Protein AF-A0A8I0V520-F1 (afdb_monomer)

Nearest PDB structures (foldseek):
  6ryk-assembly1_B  TM=6.389E-01  e=4.490E-02  Myxococcus xanthus DK 1622
  6jiv-assembly1_C  TM=2.477E-01  e=3.429E-01  Streptomyces yokosukanensis
  4mdt-assembly3_C  TM=1.515E-01  e=5.157E+00  Escherichia coli

Foldseek 3Di:
DPQQWDKFWWFWDADPNFIKIKTKDQLLCLPLVADDWDPVDPPLQTLDDDDDVVLLVVLLCQCQVCVPDDDDAAWEKEWQDFDWDWDADPPDDGITMIITHSPIHIYTLDDNSVSSSSNVNCVVDVVSRRGIGIYMYTYHDDSVNSNVSNCVCVVPDDDFAPLQVLCPPPVDPLNVLLVVLQVLAPLSVVAEDSGHPDADLPDQHQHYSVLSSVLLVLLCVQPLCVVPVCVSNVLVNLLQCLAPLSVCDPPPPHGSNVCVLWFPCSDSLLSNLSSVLVSVCCVPVVPCSSVLSNLSNVDDRTLPPCLLDVQQADPNDGDNDPLSSLSSNCSSCVSSVHDDDPVSVVSVVVSVVVD

Sequence (355 aa):
MSENYFSFAALSGIQGRKGNYLIQVPLKVLSKFLREENTQLPVEQRSQRILNKARVSQIVKYMVDNPDSYILPPLVAYISAGEVNFERFDGTVNLGRLKISLDADVRLFDGQHRRAAIEEAVKFSKYLGDEYIAVMLYSNGSIEAAQQVFADININATKPAQSIKLLFNHRDRLNKVTREVIDSVPLFKEYVDYERTNLPSKSKMFFTFSGIYQVTKTMLKEEKISDNPEIIHTFWQEVSINIHQWANLGKLHIEPMELRDSFVHAHSVIWLAIAEVGCYLIKNRPTDWMQYVERLQHINWSRTDPQWQGRCVISGRISKARQNIILSSNLIFKNIGIPLPEANQQIEDTFVSIA

Structure (mmCIF, N/CA/C/O backbone):
data_AF-A0A8I0V520-F1
#
_entry.id   AF-A0A8I0V520-F1
#
loop_
_atom_site.group_PDB
_atom_site.id
_atom_site.type_symbol
_atom_site.label_atom_id
_atom_site.label_alt_id
_atom_site.label_comp_id
_atom_site.label_asym_id
_atom_site.label_entity_id
_atom_site.label_seq_id
_atom_site.pdbx_PDB_ins_code
_atom_site.Cartn_x
_atom_site.Cartn_y
_atom_site.Cartn_z
_atom_site.occupancy
_atom_site.B_iso_or_equiv
_atom_site.auth_seq_id
_atom_site.auth_comp_id
_atom_site.auth_asym_id
_atom_site.auth_atom_id
_atom_site.pdbx_PDB_model_num
ATOM 1 N N . MET A 1 1 ? 33.872 -10.251 -40.988 1.00 41.06 1 MET A N 1
ATOM 2 C CA . MET A 1 1 ? 33.833 -9.936 -39.546 1.00 41.06 1 MET A CA 1
ATOM 3 C C . MET A 1 1 ? 32.389 -10.086 -39.118 1.00 41.06 1 MET A C 1
ATOM 5 O O . MET A 1 1 ? 31.547 -9.409 -39.686 1.00 41.06 1 MET A O 1
ATOM 9 N N . SER A 1 2 ? 32.072 -11.059 -38.266 1.00 41.31 2 SER A N 1
ATOM 10 C CA . SER A 1 2 ? 30.708 -11.245 -37.765 1.00 41.31 2 SER A CA 1
ATOM 11 C C . SER A 1 2 ? 30.320 -10.020 -36.934 1.00 41.31 2 SER A C 1
ATOM 13 O O . SER A 1 2 ? 30.985 -9.722 -35.945 1.00 41.31 2 SER A O 1
ATOM 15 N N . GLU A 1 3 ? 29.298 -9.285 -37.366 1.00 55.31 3 GLU A N 1
ATOM 16 C CA . GLU A 1 3 ? 28.777 -8.108 -36.667 1.00 55.31 3 GLU A CA 1
ATOM 17 C C . GLU A 1 3 ? 28.189 -8.526 -35.301 1.00 55.31 3 GLU A C 1
ATOM 19 O O . GLU A 1 3 ? 27.058 -8.999 -35.212 1.00 55.31 3 GLU A O 1
ATOM 24 N N . ASN A 1 4 ? 28.972 -8.377 -34.228 1.00 83.31 4 ASN A N 1
ATOM 25 C CA . ASN A 1 4 ? 28.598 -8.707 -32.848 1.00 83.31 4 ASN A CA 1
ATOM 26 C C . ASN A 1 4 ? 27.819 -7.548 -32.197 1.00 83.31 4 ASN A C 1
ATOM 28 O O . ASN A 1 4 ? 28.333 -6.864 -31.311 1.00 83.31 4 ASN A O 1
ATOM 32 N N . TYR A 1 5 ? 26.568 -7.339 -32.617 1.00 91.19 5 TYR A N 1
ATOM 33 C CA . TYR A 1 5 ? 25.692 -6.298 -32.065 1.00 91.19 5 TYR A CA 1
ATOM 34 C C . TYR A 1 5 ? 24.370 -6.878 -31.549 1.00 91.19 5 TYR A C 1
ATOM 36 O O . TYR A 1 5 ? 23.776 -7.766 -32.163 1.00 91.19 5 TYR A O 1
ATOM 44 N N . PHE A 1 6 ? 23.849 -6.311 -30.461 1.00 92.44 6 PHE A N 1
ATOM 45 C CA . PHE A 1 6 ? 22.415 -6.333 -30.199 1.00 92.44 6 PHE A CA 1
ATOM 46 C C . PHE A 1 6 ? 21.709 -5.457 -31.236 1.00 92.44 6 PHE A C 1
ATOM 48 O O . PHE A 1 6 ? 22.127 -4.324 -31.477 1.00 92.44 6 PHE A O 1
ATOM 55 N N . SER A 1 7 ? 20.628 -5.959 -31.835 1.00 94.69 7 SER A N 1
ATOM 56 C CA . SER A 1 7 ? 19.855 -5.222 -32.836 1.00 94.69 7 SER A CA 1
ATOM 57 C C . SER A 1 7 ? 18.393 -5.113 -32.422 1.00 94.69 7 SER A C 1
ATOM 59 O O . SER A 1 7 ? 17.744 -6.124 -32.155 1.00 94.69 7 SER A O 1
ATOM 61 N N . PHE A 1 8 ? 17.878 -3.884 -32.385 1.00 95.31 8 PHE A N 1
ATOM 62 C CA . PHE A 1 8 ? 16.499 -3.586 -32.009 1.00 95.31 8 PHE A CA 1
ATOM 63 C C . PHE A 1 8 ? 15.843 -2.663 -33.034 1.00 95.31 8 PHE A C 1
ATOM 65 O O . PHE A 1 8 ? 16.481 -1.747 -33.554 1.00 95.31 8 PHE A O 1
ATOM 72 N N . ALA A 1 9 ? 14.545 -2.851 -33.273 1.00 96.19 9 ALA A N 1
ATOM 73 C CA . ALA A 1 9 ? 13.727 -1.781 -33.832 1.00 96.19 9 ALA A CA 1
ATOM 74 C C . ALA A 1 9 ? 13.584 -0.678 -32.772 1.00 96.19 9 ALA A C 1
ATOM 76 O O . ALA A 1 9 ? 13.263 -0.962 -31.614 1.00 96.19 9 ALA A O 1
ATOM 77 N N . ALA A 1 10 ? 13.854 0.563 -33.160 1.00 97.38 10 ALA A N 1
ATOM 78 C CA . ALA A 1 10 ? 13.950 1.690 -32.248 1.00 97.38 10 ALA A CA 1
ATOM 79 C C . ALA A 1 10 ? 13.268 2.931 -32.819 1.00 97.38 10 ALA A C 1
ATOM 81 O O . ALA A 1 10 ? 13.412 3.246 -34.002 1.00 97.38 10 ALA A O 1
ATOM 82 N N . LEU A 1 11 ? 12.580 3.666 -31.948 1.00 97.25 11 LEU A N 1
ATOM 83 C CA . LEU A 1 11 ? 12.130 5.026 -32.224 1.00 97.25 11 LEU A CA 1
ATOM 84 C C . LEU A 1 11 ? 13.148 6.007 -31.652 1.00 97.25 11 LEU A C 1
ATOM 86 O O . LEU A 1 11 ? 13.353 6.030 -30.440 1.00 97.25 11 LEU A O 1
ATOM 90 N N . SER A 1 12 ? 13.776 6.812 -32.504 1.00 95.62 12 SER A N 1
ATOM 91 C CA . SER A 1 12 ? 14.642 7.905 -32.078 1.00 95.62 12 SER A CA 1
ATOM 92 C C . SER A 1 12 ? 13.824 9.141 -31.690 1.00 95.62 12 SER A C 1
ATOM 94 O O . SER A 1 12 ? 12.730 9.403 -32.201 1.00 95.62 12 SER A O 1
ATOM 96 N N . GLY A 1 13 ? 14.347 9.909 -30.744 1.00 93.12 13 GLY A N 1
ATOM 97 C CA . GLY A 1 13 ? 13.693 11.102 -30.232 1.00 93.12 13 GLY A CA 1
ATOM 98 C C . GLY A 1 13 ? 14.668 12.048 -29.551 1.00 93.12 13 GLY A C 1
ATOM 99 O O . GLY A 1 13 ? 15.841 11.735 -29.349 1.00 93.12 13 GLY A O 1
ATOM 100 N N . ILE A 1 14 ? 14.164 13.228 -29.195 1.00 89.81 14 ILE A N 1
ATOM 101 C CA . ILE A 1 14 ? 14.903 14.236 -28.435 1.00 89.81 14 ILE A CA 1
ATOM 102 C C . ILE A 1 14 ? 14.070 14.607 -27.208 1.00 89.81 14 ILE A C 1
ATOM 104 O O . ILE A 1 14 ? 12.924 15.029 -27.337 1.00 89.81 14 ILE A O 1
ATOM 108 N N . GLN A 1 15 ? 14.651 14.478 -26.016 1.00 87.31 15 GLN A N 1
ATOM 109 C CA . GLN A 1 15 ? 14.050 14.903 -24.750 1.00 87.31 15 GLN A CA 1
ATOM 110 C C . GLN A 1 15 ? 15.088 15.691 -23.955 1.00 87.31 15 GLN A C 1
ATOM 112 O O . GLN A 1 15 ? 16.231 15.262 -23.832 1.00 87.31 15 GLN A O 1
ATOM 117 N N . GLY A 1 16 ? 14.729 16.878 -23.457 1.00 84.50 16 GLY A N 1
ATOM 118 C CA . GLY A 1 16 ? 15.681 17.728 -22.728 1.00 84.50 16 GLY A CA 1
ATOM 119 C C . GLY A 1 16 ? 16.938 18.068 -23.543 1.00 84.50 16 GLY A C 1
ATOM 120 O O . GLY A 1 16 ? 18.024 18.158 -22.982 1.00 84.50 16 GLY A O 1
ATOM 121 N N . ARG A 1 17 ? 16.795 18.203 -24.874 1.00 85.00 17 ARG A N 1
ATOM 122 C CA . ARG A 1 17 ? 17.890 18.387 -25.852 1.00 85.00 17 ARG A CA 1
ATOM 123 C C . ARG A 1 17 ? 18.883 17.217 -25.947 1.00 85.00 17 ARG A C 1
ATOM 125 O O . ARG A 1 17 ? 19.934 17.367 -26.560 1.00 85.00 17 ARG A O 1
ATOM 132 N N . LYS A 1 18 ? 18.550 16.053 -25.387 1.00 83.62 18 LYS A N 1
ATOM 133 C CA . LYS A 1 18 ? 19.341 14.823 -25.486 1.00 83.62 18 LYS A CA 1
ATOM 134 C C . LYS A 1 18 ? 18.659 13.833 -26.423 1.00 83.62 18 LYS A C 1
ATOM 136 O O . LYS A 1 18 ? 17.448 13.617 -26.322 1.00 83.62 18 LYS A O 1
ATOM 141 N N . GLY A 1 19 ? 19.445 13.234 -27.314 1.00 87.50 19 GLY A N 1
ATOM 142 C CA . GLY A 1 19 ? 18.997 12.121 -28.144 1.00 87.50 19 GLY A CA 1
ATOM 143 C C . GLY A 1 19 ? 18.665 10.904 -27.283 1.00 87.50 19 GLY A C 1
ATOM 144 O O . GLY A 1 19 ? 19.391 10.589 -26.337 1.00 87.50 19 GLY A O 1
ATOM 145 N N . ASN A 1 20 ? 17.560 10.241 -27.595 1.00 92.06 20 ASN A N 1
ATOM 146 C CA . ASN A 1 20 ? 17.157 8.996 -26.959 1.00 92.06 20 ASN A CA 1
ATOM 147 C C . ASN A 1 20 ? 16.540 8.029 -27.970 1.00 92.06 20 ASN A C 1
ATOM 149 O O . ASN A 1 20 ? 16.130 8.426 -29.062 1.00 92.06 20 ASN A O 1
ATOM 153 N N . TYR A 1 21 ? 16.483 6.761 -27.577 1.00 95.38 21 TYR A N 1
ATOM 154 C CA . TYR A 1 21 ? 15.880 5.681 -28.339 1.00 95.38 21 TYR A CA 1
ATOM 155 C C . TYR A 1 21 ? 14.897 4.918 -27.459 1.00 95.38 21 TYR A C 1
ATOM 157 O O . TYR A 1 21 ? 15.252 4.487 -26.364 1.00 95.38 21 TYR A O 1
ATOM 165 N N . LEU A 1 22 ? 13.676 4.709 -27.935 1.00 96.94 22 LEU A N 1
ATOM 166 C CA . LEU A 1 22 ? 12.728 3.792 -27.312 1.00 96.94 22 LEU A CA 1
ATOM 167 C C . LEU A 1 22 ? 12.799 2.441 -28.025 1.00 96.94 22 LEU A C 1
ATOM 169 O O . LEU A 1 22 ? 12.520 2.362 -29.223 1.00 96.94 22 LEU A O 1
ATOM 173 N N . ILE A 1 23 ? 13.152 1.394 -27.281 1.00 97.19 23 ILE A N 1
ATOM 174 C CA . ILE A 1 23 ? 13.249 0.016 -27.777 1.00 97.19 23 ILE A CA 1
ATOM 175 C C . ILE A 1 23 ? 12.367 -0.933 -26.964 1.00 97.19 23 ILE A C 1
ATOM 177 O O . ILE A 1 23 ? 12.009 -0.641 -25.823 1.00 97.19 23 ILE A O 1
ATOM 181 N N . GLN A 1 24 ? 12.044 -2.088 -27.541 1.00 97.06 24 GLN A N 1
ATOM 182 C CA . GLN A 1 24 ? 11.402 -3.209 -26.851 1.00 97.06 24 GLN A CA 1
ATOM 183 C C . GLN A 1 24 ? 12.426 -4.332 -26.678 1.00 97.06 24 GLN A C 1
ATOM 185 O O . GLN A 1 24 ? 13.005 -4.797 -27.660 1.00 97.06 24 GLN A O 1
ATOM 190 N N . VAL A 1 25 ? 12.657 -4.765 -25.439 1.00 96.06 25 VAL A N 1
ATOM 191 C CA . VAL A 1 25 ? 13.638 -5.811 -25.113 1.00 96.06 25 VAL A CA 1
ATOM 192 C C . VAL A 1 25 ? 12.903 -7.053 -24.611 1.00 96.06 25 VAL A C 1
ATOM 194 O O . VAL A 1 25 ? 12.128 -6.923 -23.659 1.00 96.06 25 VAL A O 1
ATOM 197 N N . PRO A 1 26 ? 13.141 -8.248 -25.193 1.00 95.31 26 PRO A N 1
ATOM 198 C CA . PRO A 1 26 ? 12.589 -9.487 -24.654 1.00 95.31 26 PRO A CA 1
ATOM 199 C C . PRO A 1 26 ? 13.021 -9.690 -23.200 1.00 95.31 26 PRO A C 1
ATOM 201 O O . PRO A 1 26 ? 14.206 -9.533 -22.883 1.00 95.31 26 PRO A O 1
ATOM 204 N N . LEU A 1 27 ? 12.104 -10.095 -22.320 1.00 95.81 27 LEU A N 1
ATOM 205 C CA . LEU A 1 27 ? 12.384 -10.205 -20.884 1.00 95.81 27 LEU A CA 1
ATOM 206 C C . LEU A 1 27 ? 13.560 -11.151 -20.589 1.00 95.81 27 LEU A C 1
ATOM 208 O O . LEU A 1 27 ? 14.396 -10.844 -19.739 1.00 95.81 27 LEU A O 1
ATOM 212 N N . LYS A 1 28 ? 13.703 -12.250 -21.347 1.00 93.38 28 LYS A N 1
ATOM 213 C CA . LYS A 1 28 ? 14.828 -13.202 -21.214 1.00 93.38 28 LYS A CA 1
ATOM 214 C C . LYS A 1 28 ? 16.197 -12.647 -21.629 1.00 93.38 28 LYS A C 1
ATOM 216 O O . LYS A 1 28 ? 17.227 -13.224 -21.283 1.00 93.38 28 LYS A O 1
ATOM 221 N N . VAL A 1 29 ? 16.222 -11.574 -22.420 1.00 92.81 29 VAL A N 1
ATOM 222 C CA . VAL A 1 29 ? 17.454 -10.921 -22.902 1.00 92.81 29 VAL A CA 1
ATOM 223 C C . VAL A 1 29 ? 17.869 -9.786 -21.965 1.00 92.81 29 VAL A C 1
ATOM 225 O O . VAL A 1 29 ? 19.035 -9.398 -21.945 1.00 92.81 29 VAL A O 1
ATOM 228 N N . LEU A 1 30 ? 16.944 -9.288 -21.143 1.00 92.50 30 LEU A N 1
ATOM 229 C CA . LEU A 1 30 ? 17.125 -8.081 -20.346 1.00 92.50 30 LEU A CA 1
ATOM 230 C C . LEU A 1 30 ? 18.359 -8.116 -19.431 1.00 92.50 30 LEU A C 1
ATOM 232 O O . LEU A 1 30 ? 19.098 -7.136 -19.392 1.00 92.50 30 LEU A O 1
ATOM 236 N N . SER A 1 31 ? 18.617 -9.229 -18.734 1.00 87.06 31 SER A N 1
ATOM 237 C CA . SER A 1 31 ? 19.782 -9.366 -17.840 1.00 87.06 31 SER A CA 1
ATOM 238 C C . SER A 1 31 ? 21.117 -9.462 -18.581 1.00 87.06 31 SER A C 1
ATOM 240 O O . SER A 1 31 ? 22.154 -9.117 -18.027 1.00 87.06 31 SER A O 1
ATOM 242 N N . LYS A 1 32 ? 21.099 -9.897 -19.847 1.00 89.31 32 LYS A N 1
ATOM 243 C CA . LYS A 1 32 ? 22.285 -9.922 -20.716 1.00 89.31 32 LYS A CA 1
ATOM 244 C C . LYS A 1 32 ? 22.567 -8.555 -21.331 1.00 89.31 32 LYS A C 1
ATOM 246 O O . LYS A 1 32 ? 23.713 -8.246 -21.623 1.00 89.31 32 LYS A O 1
ATOM 251 N N . PHE A 1 33 ? 21.514 -7.772 -21.557 1.00 91.69 33 PHE A N 1
ATOM 252 C CA . PHE A 1 33 ? 21.598 -6.453 -22.171 1.00 91.69 33 PHE A CA 1
ATOM 253 C C . PHE A 1 33 ? 21.946 -5.352 -21.158 1.00 91.69 33 PHE A C 1
ATOM 255 O O . PHE A 1 33 ? 22.730 -4.463 -21.470 1.00 91.69 33 PHE A O 1
ATOM 262 N N . LEU A 1 34 ? 21.382 -5.405 -19.946 1.00 91.12 34 LEU A N 1
ATOM 263 C CA . LEU A 1 34 ? 21.588 -4.402 -18.899 1.00 91.12 34 LEU A CA 1
ATOM 264 C C . LEU A 1 34 ? 22.586 -4.891 -17.850 1.00 91.12 34 LEU A C 1
ATOM 266 O O . LEU A 1 34 ? 22.324 -5.871 -17.150 1.00 91.12 34 LEU A O 1
ATOM 270 N N . ARG A 1 35 ? 23.687 -4.158 -17.667 1.00 85.50 35 ARG A N 1
ATOM 271 C CA . ARG A 1 35 ? 24.683 -4.480 -16.641 1.00 85.50 35 ARG A CA 1
ATOM 272 C C . ARG A 1 35 ? 24.136 -4.266 -15.233 1.00 85.50 35 ARG A C 1
ATOM 274 O O . ARG A 1 35 ? 23.262 -3.433 -14.985 1.00 85.50 35 ARG A O 1
ATOM 281 N N . GLU A 1 36 ? 24.644 -5.066 -14.303 1.00 79.31 36 GLU A N 1
ATOM 282 C CA . GLU A 1 36 ? 24.371 -4.900 -12.877 1.00 79.31 36 GLU A CA 1
ATOM 283 C C . GLU A 1 36 ? 25.170 -3.744 -12.291 1.00 79.31 36 GLU A C 1
ATOM 285 O O . GLU A 1 36 ? 26.310 -3.487 -12.677 1.00 79.31 36 GLU A O 1
ATOM 290 N N . GLU A 1 37 ? 24.568 -3.067 -11.318 1.00 77.06 37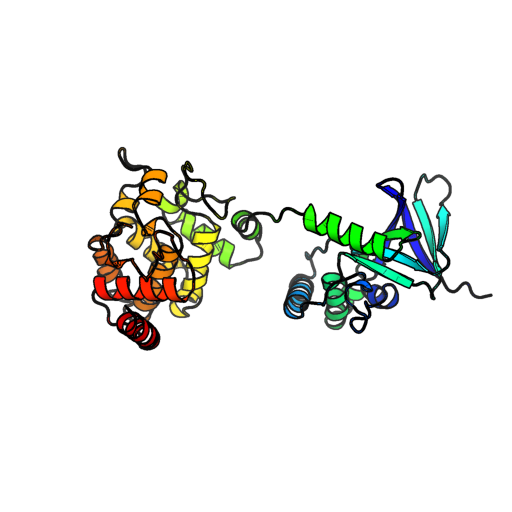 GLU A N 1
ATOM 291 C CA . GLU A 1 37 ? 25.276 -2.075 -10.523 1.00 77.06 37 GLU A CA 1
ATOM 292 C C . GLU A 1 37 ? 26.277 -2.786 -9.605 1.00 77.06 37 GLU A C 1
ATOM 294 O O . GLU A 1 37 ? 25.902 -3.680 -8.842 1.00 77.06 37 GLU A O 1
ATOM 299 N N . ASN A 1 38 ? 27.539 -2.357 -9.617 1.00 77.50 38 ASN A N 1
ATOM 300 C CA . ASN A 1 38 ? 28.521 -2.882 -8.679 1.00 77.50 38 ASN A CA 1
ATOM 301 C C . ASN A 1 38 ? 28.306 -2.274 -7.284 1.00 77.50 38 ASN A C 1
ATOM 303 O O . ASN A 1 38 ? 28.789 -1.187 -6.963 1.00 77.50 38 ASN A O 1
ATOM 307 N N . THR A 1 39 ? 27.613 -3.011 -6.418 1.00 74.69 39 THR A N 1
ATOM 308 C CA . THR A 1 39 ? 27.306 -2.573 -5.050 1.00 74.69 39 THR A CA 1
ATOM 309 C C . THR A 1 39 ? 28.519 -2.523 -4.117 1.00 74.69 39 THR A C 1
ATOM 311 O O . THR A 1 39 ? 28.361 -2.103 -2.973 1.00 74.69 39 THR A O 1
ATOM 314 N N . GLN A 1 40 ? 29.708 -2.953 -4.556 1.00 77.12 40 GLN A N 1
ATOM 315 C CA . GLN A 1 40 ? 30.945 -2.842 -3.773 1.00 77.12 40 GLN A CA 1
ATOM 316 C C . GLN A 1 40 ? 31.595 -1.453 -3.882 1.00 77.12 40 GLN A C 1
ATOM 318 O O . GLN A 1 40 ? 32.382 -1.089 -3.014 1.00 77.12 40 GLN A O 1
ATOM 323 N N . LEU A 1 41 ? 31.251 -0.657 -4.903 1.00 76.56 41 LEU A N 1
ATOM 324 C CA . LEU A 1 41 ? 31.763 0.711 -5.062 1.00 76.56 41 LEU A CA 1
ATOM 325 C C . LEU A 1 41 ? 31.215 1.651 -3.971 1.00 76.56 41 LEU A C 1
ATOM 327 O O . LEU A 1 41 ? 30.132 1.379 -3.457 1.00 76.56 41 LEU A O 1
ATOM 331 N N . PRO A 1 42 ? 31.883 2.761 -3.615 1.00 77.06 42 PRO A N 1
ATOM 332 C CA . PRO A 1 42 ? 31.307 3.823 -2.776 1.00 77.06 42 PRO A CA 1
ATOM 333 C C . PRO A 1 42 ? 30.011 4.405 -3.365 1.00 77.06 42 PRO A C 1
ATOM 335 O O . PRO A 1 42 ? 29.817 4.362 -4.578 1.00 77.06 42 PRO A O 1
ATOM 338 N N . VAL A 1 43 ? 29.115 4.952 -2.533 1.00 74.25 43 VAL A N 1
ATOM 339 C CA . VAL A 1 43 ? 27.782 5.433 -2.969 1.00 74.25 43 VAL A CA 1
ATOM 340 C C . VAL A 1 43 ? 27.887 6.529 -4.031 1.00 74.25 43 VAL A C 1
ATOM 342 O O . VAL A 1 43 ? 27.107 6.539 -4.976 1.00 74.25 43 VAL A O 1
ATOM 345 N N . GLU A 1 44 ? 28.887 7.394 -3.912 1.00 76.50 44 GLU A N 1
ATOM 346 C CA . GLU A 1 44 ? 29.184 8.511 -4.811 1.00 76.50 44 GLU A CA 1
ATOM 347 C C . GLU A 1 44 ? 29.587 8.038 -6.215 1.00 76.50 44 GLU A C 1
ATOM 349 O O . GLU A 1 44 ? 29.425 8.767 -7.189 1.00 76.50 44 GLU A O 1
ATOM 354 N N . GLN A 1 45 ? 30.087 6.803 -6.324 1.00 72.69 45 GLN A N 1
ATOM 355 C CA . GLN A 1 45 ? 30.502 6.172 -7.579 1.00 72.69 45 GLN A CA 1
ATOM 356 C C . GLN A 1 45 ? 29.425 5.245 -8.158 1.00 72.69 45 GLN A C 1
ATOM 358 O O . GLN A 1 45 ? 29.625 4.665 -9.227 1.00 72.69 45 GLN A O 1
ATOM 363 N N . ARG A 1 46 ? 28.290 5.090 -7.465 1.00 75.62 46 ARG A N 1
ATOM 364 C CA . ARG A 1 46 ? 27.155 4.297 -7.940 1.00 75.62 46 ARG A CA 1
ATOM 365 C C . ARG A 1 46 ? 26.199 5.162 -8.752 1.00 75.62 46 ARG A C 1
ATOM 367 O O . ARG A 1 46 ? 25.964 6.329 -8.437 1.00 75.62 46 ARG A O 1
ATOM 374 N N . SER A 1 47 ? 25.580 4.550 -9.755 1.00 66.00 47 SER A N 1
ATOM 375 C CA . SER A 1 47 ? 24.470 5.147 -10.506 1.00 66.00 47 SER A CA 1
ATOM 376 C C . SER A 1 47 ? 23.101 4.848 -9.876 1.00 66.00 47 SER A C 1
ATOM 378 O O . SER A 1 47 ? 22.093 5.448 -10.245 1.00 66.00 47 SER A O 1
ATOM 380 N N . GLN A 1 48 ? 23.064 3.924 -8.906 1.00 73.56 48 GLN A N 1
ATOM 381 C CA . GLN A 1 48 ? 21.848 3.329 -8.356 1.00 73.56 48 GLN A CA 1
ATOM 382 C C . GLN A 1 48 ? 21.956 2.988 -6.861 1.00 73.56 48 GLN A C 1
ATOM 384 O O . GLN A 1 48 ? 23.039 2.861 -6.287 1.00 73.56 48 GLN A O 1
ATOM 389 N N . ARG A 1 49 ? 20.799 2.793 -6.211 1.00 78.25 49 ARG A N 1
ATOM 390 C CA . ARG A 1 49 ? 20.720 2.428 -4.783 1.00 78.25 49 ARG A CA 1
ATOM 391 C C . ARG A 1 49 ? 20.712 0.915 -4.569 1.00 78.25 49 ARG A C 1
ATOM 393 O O . ARG A 1 49 ? 20.358 0.142 -5.451 1.00 78.25 49 ARG A O 1
ATOM 400 N N . ILE A 1 50 ? 20.971 0.475 -3.339 1.00 82.25 50 ILE A N 1
ATOM 401 C CA . ILE A 1 50 ? 20.882 -0.949 -2.976 1.00 82.25 50 ILE A CA 1
ATOM 402 C C . ILE A 1 50 ? 19.459 -1.488 -3.218 1.00 82.25 50 ILE A C 1
ATOM 404 O O . ILE A 1 50 ? 18.449 -0.834 -2.926 1.00 82.25 50 ILE A O 1
ATOM 408 N N . LEU A 1 51 ? 19.373 -2.701 -3.770 1.00 84.56 51 LEU A N 1
ATOM 409 C CA . LEU A 1 51 ? 18.109 -3.397 -3.988 1.00 84.56 51 LEU A CA 1
ATOM 410 C C . LEU A 1 51 ? 17.426 -3.747 -2.660 1.00 84.56 51 LEU A C 1
ATOM 412 O O . LEU A 1 51 ? 18.047 -4.188 -1.700 1.00 84.56 51 LEU A O 1
ATOM 416 N N . ASN A 1 52 ? 16.100 -3.613 -2.637 1.00 88.50 52 ASN A N 1
ATOM 417 C CA . ASN A 1 52 ? 15.278 -4.078 -1.527 1.00 88.50 52 ASN A CA 1
ATOM 418 C C . ASN A 1 52 ? 14.675 -5.420 -1.945 1.00 88.50 52 ASN A C 1
ATOM 420 O O . ASN A 1 52 ? 13.817 -5.446 -2.831 1.00 88.50 52 ASN A O 1
ATOM 424 N N . LYS A 1 53 ? 15.127 -6.513 -1.320 1.00 90.25 53 LYS A N 1
ATOM 425 C CA . LYS A 1 53 ? 14.699 -7.877 -1.669 1.00 90.25 53 LYS A CA 1
ATOM 426 C C . LYS A 1 53 ? 13.185 -8.060 -1.556 1.00 90.25 53 LYS A C 1
ATOM 428 O O . LYS A 1 53 ? 12.581 -8.591 -2.478 1.00 90.25 53 LYS A O 1
ATOM 433 N N . ALA A 1 54 ? 12.556 -7.528 -0.506 1.00 91.50 54 ALA A N 1
ATOM 434 C CA . ALA A 1 54 ? 11.105 -7.618 -0.333 1.00 91.50 54 ALA A CA 1
ATOM 435 C C . ALA A 1 54 ? 10.344 -6.931 -1.480 1.00 91.50 54 ALA A C 1
ATOM 437 O O . ALA A 1 54 ? 9.353 -7.466 -1.974 1.00 91.50 54 ALA A O 1
ATOM 438 N N . ARG A 1 55 ? 10.834 -5.778 -1.957 1.00 90.56 55 ARG A N 1
ATOM 439 C CA . ARG A 1 55 ? 10.251 -5.097 -3.123 1.00 90.56 55 ARG A CA 1
ATOM 440 C C . ARG A 1 55 ? 10.411 -5.911 -4.408 1.00 90.56 55 ARG A C 1
ATOM 442 O O . ARG A 1 55 ? 9.482 -5.942 -5.205 1.00 90.56 55 ARG A O 1
ATOM 449 N N . VAL A 1 56 ? 11.564 -6.550 -4.617 1.00 93.12 56 VAL A N 1
ATOM 450 C CA . VAL A 1 56 ? 11.782 -7.431 -5.778 1.00 93.12 56 VAL A CA 1
ATOM 451 C C . VAL A 1 56 ? 10.795 -8.597 -5.738 1.00 93.12 56 VAL A C 1
ATOM 453 O O . VAL A 1 56 ? 10.051 -8.781 -6.695 1.00 93.12 56 VAL A O 1
ATOM 456 N N . SER A 1 57 ? 10.690 -9.303 -4.608 1.00 94.38 57 SER A N 1
ATOM 457 C CA . SER A 1 57 ? 9.755 -10.425 -4.444 1.00 94.38 57 SER A CA 1
ATOM 458 C C . SER A 1 57 ? 8.293 -10.030 -4.677 1.00 94.38 57 SER A C 1
ATOM 460 O O . SER A 1 57 ? 7.538 -10.800 -5.262 1.00 94.38 57 SER A O 1
ATOM 462 N N . GLN A 1 58 ? 7.885 -8.822 -4.272 1.00 94.00 58 GLN A N 1
ATOM 463 C CA . GLN A 1 58 ? 6.540 -8.307 -4.554 1.00 94.00 58 GLN A CA 1
ATOM 464 C C . GLN A 1 58 ? 6.277 -8.130 -6.055 1.00 94.00 58 GLN A C 1
ATOM 466 O O . GLN A 1 58 ? 5.186 -8.455 -6.514 1.00 94.00 58 GLN A O 1
ATOM 471 N N . ILE A 1 59 ? 7.257 -7.631 -6.819 1.00 95.62 59 ILE A N 1
ATOM 472 C CA . ILE A 1 59 ? 7.120 -7.462 -8.275 1.00 95.62 59 ILE A CA 1
ATOM 473 C C . ILE A 1 59 ? 7.121 -8.828 -8.974 1.00 95.62 59 ILE A C 1
ATOM 475 O O . ILE A 1 59 ? 6.298 -9.036 -9.858 1.00 95.62 59 ILE A O 1
ATOM 479 N N . VAL A 1 60 ? 7.976 -9.767 -8.544 1.00 96.31 60 VAL A N 1
ATOM 480 C CA . VAL A 1 60 ? 7.978 -11.153 -9.056 1.00 96.31 60 VAL A CA 1
ATOM 481 C C . VAL A 1 60 ? 6.597 -11.774 -8.887 1.00 96.31 60 VAL A C 1
ATOM 483 O O . VAL A 1 60 ? 6.001 -12.220 -9.861 1.00 96.31 60 VAL A O 1
ATOM 486 N N . LYS A 1 61 ? 6.053 -11.727 -7.664 1.00 94.81 61 LYS A N 1
ATOM 487 C CA . LYS A 1 61 ? 4.714 -12.239 -7.367 1.00 94.81 61 LYS A CA 1
ATOM 488 C C . LYS A 1 61 ? 3.644 -11.562 -8.226 1.00 94.81 61 LYS A C 1
ATOM 490 O O . LYS A 1 61 ? 2.787 -12.236 -8.774 1.00 94.81 61 LYS A O 1
ATOM 495 N N . TYR A 1 62 ? 3.709 -10.240 -8.386 1.00 94.38 62 TYR A N 1
ATOM 496 C CA . TYR A 1 62 ? 2.774 -9.508 -9.240 1.00 94.38 62 TYR A CA 1
ATOM 497 C C . TYR A 1 62 ? 2.788 -9.999 -10.694 1.00 94.38 62 TYR A C 1
ATOM 499 O O . TYR A 1 62 ? 1.718 -10.181 -11.263 1.00 94.38 62 TYR A O 1
ATOM 507 N N . MET A 1 63 ? 3.962 -10.239 -11.281 1.00 95.06 63 MET A N 1
ATOM 508 C CA . MET A 1 63 ? 4.062 -10.763 -12.648 1.00 95.06 63 MET A CA 1
ATOM 509 C C . MET A 1 63 ? 3.536 -12.199 -12.744 1.00 95.06 63 MET A C 1
ATOM 511 O O . MET A 1 63 ? 2.698 -12.491 -13.590 1.00 95.06 63 MET A O 1
ATOM 515 N N . VAL A 1 64 ? 4.000 -13.080 -11.852 1.00 94.50 64 VAL A N 1
ATOM 516 C CA . VAL A 1 64 ? 3.690 -14.518 -11.887 1.00 94.50 64 VAL A CA 1
ATOM 517 C C . VAL A 1 64 ? 2.215 -14.796 -11.591 1.00 94.50 64 VAL A C 1
ATOM 519 O O . VAL A 1 64 ? 1.608 -15.617 -12.270 1.00 94.50 64 VAL A O 1
ATOM 522 N N . ASP A 1 65 ? 1.618 -14.090 -10.630 1.00 93.56 65 ASP A N 1
ATOM 523 C CA . ASP A 1 65 ? 0.213 -14.287 -10.252 1.00 93.56 65 ASP A CA 1
ATOM 524 C C . ASP A 1 65 ? -0.764 -13.628 -11.246 1.00 93.56 65 ASP A C 1
ATOM 526 O O . ASP A 1 65 ? -1.974 -13.810 -11.128 1.00 93.56 65 ASP A O 1
ATOM 530 N N . ASN A 1 66 ? -0.280 -12.806 -12.189 1.00 92.38 66 ASN A N 1
ATOM 531 C CA . ASN A 1 66 ? -1.131 -12.028 -13.097 1.00 92.38 66 ASN A CA 1
ATOM 532 C C . ASN A 1 66 ? -0.634 -12.045 -14.557 1.00 92.38 66 ASN A C 1
ATOM 534 O O . ASN A 1 66 ? -0.495 -10.966 -15.149 1.00 92.38 66 ASN A O 1
ATOM 538 N N . PRO A 1 67 ? -0.390 -13.223 -15.156 1.00 90.75 67 PRO A N 1
ATOM 539 C CA . PRO A 1 67 ? 0.240 -13.335 -16.474 1.00 90.75 67 PRO A CA 1
ATOM 540 C C . PRO A 1 67 ? -0.525 -12.574 -17.568 1.00 90.75 67 PRO A C 1
ATOM 542 O O . PRO A 1 67 ? 0.087 -11.891 -18.376 1.00 90.75 67 PRO A O 1
ATOM 545 N N . ASP A 1 68 ? -1.859 -12.570 -17.524 1.00 91.12 68 ASP A N 1
ATOM 546 C CA . ASP A 1 68 ? -2.684 -11.976 -18.587 1.00 91.12 68 ASP A CA 1
ATOM 547 C C . ASP A 1 68 ? -2.939 -10.468 -18.427 1.00 91.12 68 ASP A C 1
ATOM 549 O O . ASP A 1 68 ? -3.725 -9.877 -19.167 1.00 91.12 68 ASP A O 1
ATOM 553 N N . SER A 1 69 ? -2.370 -9.823 -17.401 1.00 91.31 69 SER A N 1
ATOM 554 C CA . SER A 1 69 ? -2.748 -8.438 -17.079 1.00 91.31 69 SER A CA 1
ATOM 555 C C . SER A 1 69 ? -1.703 -7.615 -16.333 1.00 91.31 69 SER A C 1
ATOM 557 O O . SER A 1 69 ? -1.983 -6.469 -15.961 1.00 91.31 69 SER A O 1
ATOM 559 N N . TYR A 1 70 ? -0.532 -8.162 -16.014 1.00 94.25 70 TYR A N 1
ATOM 560 C CA . TYR A 1 70 ? 0.502 -7.373 -15.357 1.00 94.25 70 TYR A CA 1
ATOM 561 C C . TYR A 1 70 ? 0.983 -6.235 -16.278 1.00 94.25 70 TYR A C 1
ATOM 563 O O . TYR A 1 70 ? 0.973 -6.343 -17.500 1.00 94.25 70 TYR A O 1
ATOM 571 N N . ILE A 1 71 ? 1.402 -5.119 -15.684 1.00 94.31 71 ILE A N 1
ATOM 572 C CA . ILE A 1 71 ? 2.006 -4.005 -16.413 1.00 94.31 71 ILE A CA 1
ATOM 573 C C . ILE A 1 71 ? 3.207 -3.472 -15.641 1.00 94.31 71 ILE A C 1
ATOM 575 O O . ILE A 1 71 ? 3.132 -3.189 -14.443 1.00 94.31 71 ILE A O 1
ATOM 579 N N . LEU A 1 72 ? 4.331 -3.323 -16.337 1.00 95.12 72 LEU A N 1
ATOM 580 C CA . LEU A 1 72 ? 5.524 -2.676 -15.809 1.00 95.12 72 LEU A CA 1
ATOM 581 C C . LEU A 1 72 ? 5.771 -1.378 -16.580 1.00 95.12 72 LEU A C 1
ATOM 583 O O . LEU A 1 72 ? 5.762 -1.397 -17.810 1.00 95.12 72 LEU A O 1
ATOM 587 N N . PRO A 1 73 ? 6.027 -0.248 -15.895 1.00 93.50 73 PRO A N 1
ATOM 588 C CA . PRO A 1 73 ? 6.446 0.957 -16.592 1.00 93.50 73 PRO A CA 1
ATOM 589 C C . PRO A 1 73 ? 7.788 0.724 -17.311 1.00 93.50 73 PRO A C 1
ATOM 591 O O . PRO A 1 73 ? 8.564 -0.135 -16.864 1.00 93.50 73 PRO A O 1
ATOM 594 N N . PRO A 1 74 ? 8.103 1.513 -18.353 1.00 93.81 74 PRO A N 1
ATOM 595 C CA . PRO A 1 74 ? 9.372 1.415 -19.066 1.00 93.81 74 PRO A CA 1
ATOM 596 C C . PRO A 1 74 ? 10.584 1.563 -18.144 1.00 93.81 74 PRO A C 1
ATOM 598 O O . PRO A 1 74 ? 10.539 2.280 -17.137 1.00 93.81 74 PRO A O 1
ATOM 601 N N . LEU A 1 75 ? 11.674 0.892 -18.497 1.00 93.88 75 LEU A N 1
ATOM 602 C CA . LEU A 1 75 ? 12.977 1.119 -17.881 1.00 93.88 75 LEU A CA 1
ATOM 603 C C . LEU A 1 75 ? 13.637 2.334 -18.528 1.00 93.88 75 LEU A C 1
ATOM 605 O O . LEU A 1 75 ? 13.449 2.589 -19.718 1.00 93.88 75 LEU A O 1
ATOM 609 N N . VAL A 1 76 ? 14.435 3.056 -17.749 1.00 90.75 76 VAL A N 1
ATOM 610 C CA . VAL A 1 76 ? 15.235 4.169 -18.262 1.00 90.75 76 VAL A CA 1
ATOM 611 C C . VAL A 1 76 ? 16.695 3.793 -18.095 1.00 90.75 76 VAL A C 1
ATOM 613 O O . VAL A 1 76 ? 17.123 3.469 -16.987 1.00 90.75 76 VAL A O 1
ATOM 616 N N . ALA A 1 77 ? 17.445 3.803 -19.189 1.00 91.56 77 ALA A N 1
ATOM 617 C CA . ALA A 1 77 ? 18.825 3.356 -19.249 1.00 91.56 77 ALA A CA 1
ATOM 618 C C . ALA A 1 77 ? 19.684 4.293 -20.102 1.00 91.56 77 ALA A C 1
ATOM 620 O O . ALA A 1 77 ? 19.186 5.139 -20.847 1.00 91.56 77 ALA A O 1
ATOM 621 N N . TYR A 1 78 ? 20.994 4.131 -19.994 1.00 88.56 78 TYR A N 1
ATOM 622 C CA . TYR A 1 78 ? 21.973 4.860 -20.777 1.00 88.56 78 TYR A CA 1
ATOM 623 C C . TYR A 1 78 ? 23.128 3.963 -21.176 1.00 88.56 78 TYR A C 1
ATOM 625 O O . TYR A 1 78 ? 23.416 2.958 -20.526 1.00 88.56 78 TYR A O 1
ATOM 633 N N . ILE A 1 79 ? 23.791 4.358 -22.252 1.00 88.81 79 ILE A N 1
ATOM 634 C CA . ILE A 1 79 ? 24.973 3.682 -22.766 1.00 88.81 79 ILE A CA 1
ATOM 635 C C . ILE A 1 79 ? 26.179 4.488 -22.283 1.00 88.81 79 ILE A C 1
ATOM 637 O O . ILE A 1 79 ? 26.368 5.637 -22.689 1.00 88.81 79 ILE A O 1
ATOM 641 N N . SER A 1 80 ? 26.933 3.911 -21.345 1.00 84.25 80 SER A N 1
ATOM 642 C CA . SER A 1 80 ? 28.112 4.529 -20.727 1.00 84.25 80 SER A CA 1
ATOM 643 C C . SER A 1 80 ? 29.363 4.371 -21.589 1.00 84.25 80 SER A C 1
ATOM 645 O O . SER A 1 80 ? 30.240 5.227 -21.552 1.00 84.25 80 SER A O 1
ATOM 647 N N . ALA A 1 81 ? 29.460 3.265 -22.328 1.00 84.50 81 ALA A N 1
ATOM 648 C CA . ALA A 1 81 ? 30.554 2.948 -23.239 1.00 84.50 81 ALA A CA 1
ATOM 649 C C . ALA A 1 81 ? 30.077 1.940 -24.298 1.00 84.50 81 ALA A C 1
ATOM 651 O O . ALA A 1 81 ? 29.118 1.205 -24.055 1.00 84.50 81 ALA A O 1
ATOM 652 N N . GLY A 1 82 ? 30.770 1.880 -25.436 1.00 86.12 82 GLY A N 1
ATOM 653 C CA . GLY A 1 82 ? 30.478 0.961 -26.542 1.00 86.12 82 GLY A CA 1
ATOM 654 C C . GLY A 1 82 ? 29.895 1.653 -27.774 1.00 86.12 82 GLY A C 1
ATOM 655 O O . GLY A 1 82 ? 29.363 2.760 -27.698 1.00 86.12 82 GLY A O 1
ATOM 656 N N . GLU A 1 83 ? 30.025 0.995 -28.925 1.00 88.44 83 GLU A N 1
ATOM 657 C CA . GLU A 1 83 ? 29.551 1.515 -30.209 1.00 88.44 83 GLU A CA 1
ATOM 658 C C . GLU A 1 83 ? 28.022 1.424 -30.326 1.00 88.44 83 GLU A C 1
ATOM 660 O O . GLU A 1 83 ? 27.408 0.410 -29.974 1.00 88.44 83 GLU A O 1
ATOM 665 N N . VAL A 1 84 ? 27.412 2.494 -30.845 1.00 90.88 84 VAL A N 1
ATOM 666 C CA . VAL A 1 84 ? 25.968 2.608 -31.059 1.00 90.88 84 VAL A CA 1
ATOM 667 C C . VAL A 1 84 ? 25.713 3.205 -32.435 1.00 90.88 84 VAL A C 1
ATOM 669 O O . VAL A 1 84 ? 26.052 4.360 -32.679 1.00 90.88 84 VAL A O 1
ATOM 672 N N . ASN A 1 85 ? 25.057 2.440 -33.302 1.00 93.25 85 ASN A N 1
ATOM 673 C CA . ASN A 1 85 ? 24.722 2.849 -34.661 1.00 93.25 85 ASN A CA 1
ATOM 674 C C . ASN A 1 85 ? 23.209 2.799 -34.861 1.00 93.25 85 ASN A C 1
ATOM 676 O O . ASN A 1 85 ? 22.571 1.782 -34.593 1.00 93.25 85 ASN A O 1
ATOM 680 N N . PHE A 1 86 ? 22.625 3.893 -35.342 1.00 94.38 86 PHE A N 1
ATOM 681 C CA . PHE A 1 86 ? 21.207 3.952 -35.681 1.00 94.38 86 PHE A CA 1
ATOM 682 C C . PHE A 1 86 ? 21.032 4.085 -37.192 1.00 94.38 86 PHE A C 1
ATOM 684 O O . PHE A 1 86 ? 21.372 5.106 -37.787 1.00 94.38 86 PHE A O 1
ATOM 691 N N . GLU A 1 87 ? 20.470 3.048 -37.800 1.00 95.56 87 GLU A N 1
ATOM 692 C CA . GLU A 1 87 ? 20.131 2.989 -39.217 1.00 95.56 87 GLU A CA 1
ATOM 693 C C . GLU A 1 87 ? 18.638 3.280 -39.377 1.00 95.56 87 GLU A C 1
ATOM 695 O O . GLU A 1 87 ? 17.789 2.432 -39.098 1.00 95.56 87 GLU A O 1
ATOM 700 N N . ARG A 1 88 ? 18.293 4.492 -39.811 1.00 96.69 88 ARG A N 1
ATOM 701 C CA . ARG A 1 88 ? 16.901 4.868 -40.092 1.00 96.69 88 ARG A CA 1
ATOM 702 C C . ARG A 1 88 ? 16.330 4.004 -41.221 1.00 96.69 88 ARG A C 1
ATOM 704 O O . ARG A 1 88 ? 17.018 3.743 -42.202 1.00 96.69 88 ARG A O 1
ATOM 711 N N . PHE A 1 89 ? 15.070 3.594 -41.096 1.00 96.31 89 PHE A N 1
ATOM 712 C CA . PHE A 1 89 ? 14.373 2.907 -42.182 1.00 96.31 89 PHE A CA 1
ATOM 713 C C . PHE A 1 89 ? 13.894 3.899 -43.240 1.00 96.31 89 PHE A C 1
ATOM 715 O O . PHE A 1 89 ? 13.408 4.988 -42.908 1.00 96.31 89 PHE A O 1
ATOM 722 N N . ASP A 1 90 ? 13.982 3.493 -44.504 1.00 94.06 90 ASP A N 1
ATOM 723 C CA . ASP A 1 90 ? 13.557 4.301 -45.644 1.00 94.06 90 ASP A CA 1
ATOM 724 C C . ASP A 1 90 ? 12.103 4.766 -45.496 1.00 94.06 90 ASP A C 1
ATOM 726 O O . ASP A 1 90 ? 11.223 4.023 -45.058 1.00 94.06 90 ASP A O 1
ATOM 730 N N . GLY A 1 91 ? 11.851 6.035 -45.820 1.00 92.31 91 GLY A N 1
ATOM 731 C CA . GLY A 1 91 ? 10.514 6.638 -45.761 1.00 92.31 91 GLY A CA 1
ATOM 732 C C . GLY A 1 91 ? 9.953 6.905 -44.356 1.00 92.31 91 GLY A C 1
ATOM 733 O O . GLY A 1 91 ? 8.910 7.540 -44.233 1.00 92.31 91 GLY A O 1
ATOM 734 N N . THR A 1 92 ? 10.622 6.486 -43.281 1.00 92.69 92 THR A N 1
ATOM 735 C CA . THR A 1 92 ? 10.199 6.789 -41.897 1.00 92.69 92 THR A CA 1
ATOM 736 C C . THR A 1 92 ? 10.850 8.076 -41.405 1.00 92.69 92 THR A C 1
ATOM 738 O O . THR A 1 92 ? 11.836 8.467 -42.003 1.00 92.69 92 THR A O 1
ATOM 741 N N . VAL A 1 93 ? 10.362 8.752 -40.351 1.00 90.25 93 VAL A N 1
ATOM 742 C CA . VAL A 1 93 ? 11.005 9.973 -39.792 1.00 90.25 93 VAL A CA 1
ATOM 743 C C . VAL A 1 93 ? 12.047 9.639 -38.727 1.00 90.25 93 VAL A C 1
ATOM 745 O O . VAL A 1 93 ? 13.171 10.135 -38.765 1.00 90.25 93 VAL A O 1
ATOM 748 N N . ASN A 1 94 ? 11.665 8.794 -37.778 1.00 94.06 94 ASN A N 1
ATOM 749 C CA . ASN A 1 94 ? 12.437 8.498 -36.578 1.00 94.06 94 ASN A CA 1
ATOM 750 C C . ASN A 1 94 ? 12.422 7.006 -36.216 1.00 94.06 94 ASN A C 1
ATOM 752 O O . ASN A 1 94 ? 12.805 6.639 -35.112 1.00 94.06 94 ASN A O 1
ATOM 756 N N . LEU A 1 95 ? 11.977 6.140 -37.126 1.00 97.25 95 LEU A N 1
ATOM 757 C CA . LEU A 1 95 ? 12.002 4.696 -36.932 1.00 97.25 95 LEU A CA 1
ATOM 758 C C . LEU A 1 95 ? 13.246 4.117 -37.605 1.00 97.25 95 LEU A C 1
ATOM 760 O O . LEU A 1 95 ? 13.624 4.510 -38.707 1.00 97.25 95 LEU A O 1
ATOM 764 N N . GLY A 1 96 ? 13.903 3.178 -36.944 1.00 96.94 96 GLY A N 1
ATOM 765 C CA . GLY A 1 96 ? 15.084 2.548 -37.509 1.00 96.94 96 GLY A CA 1
ATOM 766 C C . GLY A 1 96 ? 15.549 1.344 -36.723 1.00 96.94 96 GLY A C 1
ATOM 767 O O . GLY A 1 96 ? 14.923 0.914 -35.753 1.00 96.94 96 GLY A O 1
ATOM 768 N N . ARG A 1 97 ? 16.681 0.808 -37.155 1.00 96.88 97 ARG A N 1
ATOM 769 C CA . ARG A 1 97 ? 17.406 -0.272 -36.505 1.00 96.88 97 ARG A CA 1
ATOM 770 C C . ARG A 1 97 ? 18.538 0.316 -35.674 1.00 96.88 97 ARG A C 1
ATOM 772 O O . ARG A 1 97 ? 19.472 0.906 -36.206 1.00 96.88 97 ARG A O 1
ATOM 779 N N . LEU A 1 98 ? 18.453 0.130 -34.362 1.00 95.81 98 LEU A N 1
ATOM 780 C CA . LEU A 1 98 ? 19.512 0.463 -33.420 1.00 95.81 98 LEU A CA 1
ATOM 781 C C . LEU A 1 98 ? 20.405 -0.765 -33.224 1.00 95.81 98 LEU A C 1
ATOM 783 O O . LEU A 1 98 ? 19.934 -1.807 -32.766 1.00 95.81 98 LEU A O 1
ATOM 787 N N . LYS A 1 99 ? 21.681 -0.638 -33.580 1.00 95.50 99 LYS A N 1
ATOM 788 C CA . LYS A 1 99 ? 22.742 -1.614 -33.331 1.00 95.50 99 LYS A CA 1
ATOM 789 C C . LYS A 1 99 ? 23.586 -1.128 -32.153 1.00 95.50 99 LYS A C 1
ATOM 791 O O . LYS A 1 99 ? 24.111 -0.019 -32.191 1.00 95.50 99 LYS A O 1
ATOM 796 N N . ILE A 1 100 ? 23.699 -1.946 -31.113 1.00 93.50 100 ILE A N 1
ATOM 797 C CA . ILE A 1 100 ? 24.497 -1.668 -29.911 1.00 93.50 100 ILE A CA 1
ATOM 798 C C . ILE A 1 100 ? 25.515 -2.789 -29.773 1.00 93.50 100 ILE A C 1
ATOM 800 O O . ILE A 1 100 ? 25.131 -3.957 -29.807 1.00 93.50 100 ILE A O 1
ATOM 804 N N . SER A 1 101 ? 26.796 -2.456 -29.640 1.00 92.69 101 SER A N 1
ATOM 805 C CA . SER A 1 101 ? 27.847 -3.471 -29.528 1.00 92.69 101 SER A CA 1
ATOM 806 C C . SER A 1 101 ? 27.594 -4.417 -28.346 1.00 92.69 101 SER A C 1
ATOM 808 O O . SER A 1 101 ? 27.122 -3.983 -27.293 1.00 92.69 101 SER A O 1
ATOM 810 N N . LEU A 1 102 ? 27.892 -5.714 -28.495 1.00 90.38 102 LEU A N 1
ATOM 811 C CA . LEU A 1 102 ? 27.697 -6.700 -27.417 1.00 90.38 102 LEU A CA 1
ATOM 812 C C . LEU A 1 102 ? 28.545 -6.409 -26.165 1.00 90.38 102 LEU A C 1
ATOM 814 O O . LEU A 1 102 ? 28.187 -6.847 -25.074 1.00 90.38 102 LEU A O 1
ATOM 818 N N . ASP A 1 103 ? 29.660 -5.689 -26.307 1.00 89.44 103 ASP A N 1
ATOM 819 C CA . ASP A 1 103 ? 30.535 -5.281 -25.202 1.00 89.44 103 ASP A CA 1
ATOM 820 C C . ASP A 1 103 ? 30.112 -3.961 -24.534 1.00 89.44 103 ASP A C 1
ATOM 822 O O . ASP A 1 103 ? 30.702 -3.577 -23.517 1.00 89.44 103 ASP A O 1
ATOM 826 N N . ALA A 1 104 ? 29.068 -3.299 -25.049 1.00 89.69 104 ALA A N 1
ATOM 827 C CA . ALA A 1 104 ? 28.588 -2.028 -24.530 1.00 89.69 104 ALA A CA 1
ATOM 828 C C . ALA A 1 104 ? 28.243 -2.098 -23.032 1.00 89.69 104 ALA A C 1
ATOM 830 O O . ALA A 1 104 ? 27.787 -3.108 -22.484 1.00 89.69 104 ALA A O 1
ATOM 831 N N . ASP A 1 105 ? 28.464 -0.981 -22.350 1.00 88.62 105 ASP A N 1
ATOM 832 C CA . ASP A 1 105 ? 28.126 -0.805 -20.944 1.00 88.62 105 ASP A CA 1
ATOM 833 C C . ASP A 1 105 ? 26.791 -0.065 -20.834 1.00 88.62 105 ASP A C 1
ATOM 835 O O . ASP A 1 105 ? 26.742 1.167 -20.805 1.00 88.62 105 ASP A O 1
ATOM 839 N N . VAL A 1 106 ? 25.696 -0.831 -20.834 1.00 91.25 106 VAL A N 1
ATOM 840 C CA . VAL A 1 106 ? 24.333 -0.301 -20.707 1.00 91.25 106 VAL A CA 1
ATOM 841 C C . VAL A 1 106 ? 23.883 -0.389 -19.252 1.00 91.25 106 VAL A C 1
ATOM 843 O O . VAL A 1 106 ? 23.763 -1.481 -18.692 1.00 91.25 106 VAL A O 1
ATOM 846 N N . ARG A 1 107 ? 23.602 0.761 -18.640 1.00 88.69 107 ARG A N 1
ATOM 847 C CA . ARG A 1 107 ? 23.253 0.888 -17.217 1.00 88.69 107 ARG A CA 1
ATOM 848 C C . ARG A 1 107 ? 21.901 1.565 -17.033 1.00 88.69 107 ARG A C 1
ATOM 850 O O . ARG A 1 107 ? 21.409 2.252 -17.923 1.00 88.69 107 ARG A O 1
ATOM 857 N N . LEU A 1 108 ? 21.279 1.367 -15.873 1.00 88.25 108 LEU A N 1
ATOM 858 C CA . LEU A 1 108 ? 19.958 1.920 -15.562 1.00 88.25 108 LEU A CA 1
ATOM 859 C C . LEU A 1 108 ? 20.061 3.300 -14.894 1.00 88.25 108 LEU A C 1
ATOM 861 O O . LEU A 1 108 ? 20.874 3.499 -13.999 1.00 88.25 108 LEU A O 1
ATOM 865 N N . PHE A 1 109 ? 19.168 4.216 -15.271 1.00 82.62 109 PHE A N 1
ATOM 866 C CA . PHE A 1 109 ? 18.808 5.412 -14.496 1.00 82.62 109 PHE A CA 1
ATOM 867 C C . PHE A 1 109 ? 17.626 5.150 -13.553 1.00 82.62 109 PHE A C 1
ATOM 869 O O . PHE A 1 109 ? 17.574 5.694 -12.450 1.00 82.62 109 PHE A O 1
ATOM 876 N N . ASP A 1 110 ? 16.678 4.305 -13.964 1.00 84.81 110 ASP A N 1
ATOM 877 C CA . ASP A 1 110 ? 15.536 3.906 -13.144 1.00 84.81 110 ASP A CA 1
ATOM 878 C C . ASP A 1 110 ? 15.035 2.509 -13.532 1.00 84.81 110 ASP A C 1
ATOM 880 O O . ASP A 1 110 ? 15.080 2.094 -14.689 1.00 84.81 110 ASP A O 1
ATOM 884 N N . GLY A 1 111 ? 14.510 1.786 -12.541 1.00 88.50 111 GLY A N 1
ATOM 885 C CA . GLY A 1 111 ? 13.904 0.472 -12.740 1.00 88.50 111 GLY A CA 1
ATOM 886 C C . GLY A 1 111 ? 14.747 -0.723 -12.300 1.00 88.50 111 GLY A C 1
ATOM 887 O O . GLY A 1 111 ? 14.384 -1.850 -12.620 1.00 88.50 111 GLY A O 1
ATOM 888 N N . GLN A 1 112 ? 15.787 -0.524 -11.484 1.00 89.62 112 GLN A N 1
ATOM 889 C CA . GLN A 1 112 ? 16.614 -1.612 -10.931 1.00 89.62 112 GLN A CA 1
ATOM 890 C C . GLN A 1 112 ? 15.796 -2.764 -10.305 1.00 89.62 112 GLN A C 1
ATOM 892 O O . GLN A 1 112 ? 16.065 -3.933 -10.568 1.00 89.62 112 GLN A O 1
ATOM 897 N N . HIS A 1 113 ? 14.751 -2.457 -9.515 1.00 92.44 113 HIS A N 1
ATOM 898 C CA . HIS A 1 113 ? 13.923 -3.480 -8.861 1.00 92.44 113 HIS A CA 1
ATOM 899 C C . HIS A 1 113 ? 13.061 -4.227 -9.877 1.00 92.44 113 HIS A C 1
ATOM 901 O O . HIS A 1 113 ? 12.780 -5.399 -9.665 1.00 92.44 113 HIS A O 1
ATOM 907 N N . ARG A 1 114 ? 12.657 -3.558 -10.966 1.00 94.38 114 ARG A N 1
ATOM 908 C CA . ARG A 1 114 ? 11.907 -4.172 -12.068 1.00 94.38 114 ARG A CA 1
ATOM 909 C C . ARG A 1 114 ? 12.810 -5.094 -12.878 1.00 94.38 114 ARG A C 1
ATOM 911 O O . ARG A 1 114 ? 12.433 -6.238 -13.064 1.00 94.38 114 ARG A O 1
ATOM 918 N N . ARG A 1 115 ? 14.016 -4.656 -13.265 1.00 94.81 115 ARG A N 1
ATOM 919 C CA . ARG A 1 115 ? 14.998 -5.517 -13.953 1.00 94.81 115 ARG A CA 1
ATOM 920 C C . ARG A 1 115 ? 15.308 -6.775 -13.139 1.00 94.81 115 ARG A C 1
ATOM 922 O O . ARG A 1 115 ? 15.219 -7.870 -13.678 1.00 94.81 115 ARG A O 1
ATOM 929 N N . ALA A 1 116 ? 15.588 -6.622 -11.842 1.00 93.75 116 ALA A N 1
ATOM 930 C CA . ALA A 1 116 ? 15.862 -7.758 -10.960 1.00 93.75 116 ALA A CA 1
ATOM 931 C C . ALA A 1 116 ? 14.647 -8.692 -10.808 1.00 93.75 116 ALA A C 1
ATOM 933 O O . ALA A 1 116 ? 14.796 -9.908 -10.791 1.00 93.75 116 ALA A O 1
ATOM 934 N N . ALA A 1 117 ? 13.435 -8.135 -10.717 1.00 95.12 117 ALA A N 1
ATOM 935 C CA . ALA A 1 117 ? 12.221 -8.938 -10.629 1.00 95.12 117 ALA A CA 1
ATOM 936 C C . ALA A 1 117 ? 11.895 -9.668 -11.936 1.00 95.12 117 ALA A C 1
ATOM 938 O O . ALA A 1 117 ? 11.469 -10.809 -11.877 1.00 95.12 117 ALA A O 1
ATOM 939 N N . ILE A 1 118 ? 12.122 -9.051 -13.098 1.00 95.44 118 ILE A N 1
ATOM 940 C CA . ILE A 1 118 ? 11.934 -9.689 -14.408 1.00 95.44 118 ILE A CA 1
ATOM 941 C C . ILE A 1 118 ? 12.872 -10.887 -14.553 1.00 95.44 118 ILE A C 1
ATOM 943 O O . ILE A 1 118 ? 12.434 -11.975 -14.915 1.00 95.44 118 ILE A O 1
ATOM 947 N N . GLU A 1 119 ? 14.149 -10.699 -14.227 1.00 94.06 119 GLU A N 1
ATOM 948 C CA . GLU A 1 119 ? 15.154 -11.761 -14.285 1.00 94.06 119 GLU A CA 1
ATOM 949 C C . GLU A 1 119 ? 14.794 -12.962 -13.402 1.00 94.06 119 GLU A C 1
ATOM 951 O O . GLU A 1 119 ? 15.017 -14.110 -13.785 1.00 94.06 119 GLU A O 1
ATOM 956 N N . GLU A 1 120 ? 14.201 -12.702 -12.239 1.00 94.88 120 GLU A N 1
ATOM 957 C CA . GLU A 1 120 ? 13.712 -13.750 -11.353 1.00 94.88 120 GLU A CA 1
ATOM 958 C C . GLU A 1 120 ? 12.388 -14.360 -11.848 1.00 94.88 120 GLU A C 1
ATOM 960 O O . GLU A 1 120 ? 12.244 -15.578 -11.865 1.00 94.88 120 GLU A O 1
ATOM 965 N N . ALA A 1 121 ? 11.442 -13.544 -12.322 1.00 95.00 121 ALA A N 1
ATOM 966 C CA . ALA A 1 121 ? 10.124 -13.980 -12.788 1.00 95.00 121 ALA A CA 1
ATOM 967 C C . ALA A 1 121 ? 10.202 -14.909 -14.013 1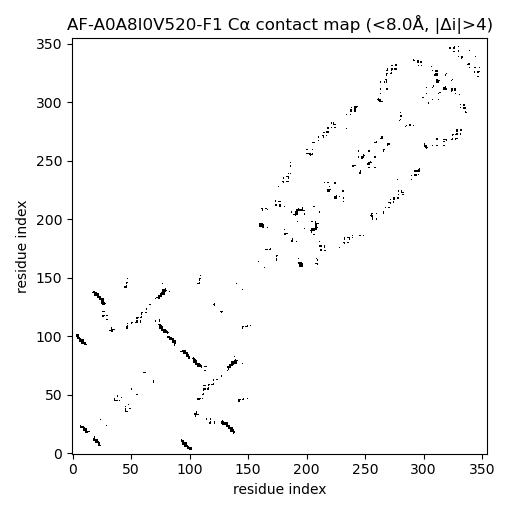.00 95.00 121 ALA A C 1
ATOM 969 O O . ALA A 1 121 ? 9.488 -15.910 -14.067 1.00 95.00 121 ALA A O 1
ATOM 970 N N . VAL A 1 122 ? 11.109 -14.642 -14.961 1.00 94.44 122 VAL A N 1
ATOM 971 C CA . VAL A 1 122 ? 11.304 -15.473 -16.170 1.00 94.44 122 VAL A CA 1
ATOM 972 C C . VAL A 1 122 ? 11.736 -16.910 -15.829 1.00 94.44 122 VAL A C 1
ATOM 974 O O . VAL A 1 122 ? 11.533 -17.824 -16.626 1.00 94.44 122 VAL A O 1
ATOM 977 N N . LYS A 1 123 ? 12.273 -17.158 -14.626 1.00 93.81 123 LYS A N 1
ATOM 978 C CA . LYS A 1 123 ? 12.609 -18.515 -14.163 1.00 93.81 123 LYS A CA 1
ATOM 979 C C . LYS A 1 123 ? 11.370 -19.352 -13.823 1.00 93.81 123 LYS A C 1
ATOM 981 O O . LYS A 1 123 ? 11.448 -20.575 -13.879 1.00 93.81 123 LYS A O 1
ATOM 986 N N . PHE A 1 124 ? 10.242 -18.717 -13.491 1.00 91.00 124 PHE A N 1
ATOM 987 C CA . PHE A 1 124 ? 8.998 -19.403 -13.118 1.00 91.00 124 PHE A CA 1
ATOM 988 C C . PHE A 1 124 ? 8.159 -19.825 -14.327 1.00 91.00 124 PHE A C 1
ATOM 990 O O . PHE A 1 124 ? 7.431 -20.811 -14.252 1.00 91.00 124 PHE A O 1
ATOM 997 N N . SER A 1 125 ? 8.250 -19.098 -15.443 1.00 84.81 125 SER A N 1
ATOM 998 C CA . SER A 1 125 ? 7.495 -19.399 -16.660 1.00 84.81 125 SER A CA 1
ATOM 999 C C . SER A 1 125 ? 8.278 -19.004 -17.903 1.00 84.81 125 SER A C 1
ATOM 1001 O O . SER A 1 125 ? 8.712 -17.861 -18.043 1.00 84.81 125 SER A O 1
ATOM 1003 N N . LYS A 1 126 ? 8.406 -19.944 -18.847 1.00 79.06 126 LYS A N 1
ATOM 1004 C CA . LYS A 1 126 ? 9.083 -19.699 -20.128 1.00 79.06 126 LYS A CA 1
ATOM 1005 C C . LYS A 1 126 ? 8.348 -18.667 -20.989 1.00 79.06 126 LYS A C 1
ATOM 1007 O O . LYS A 1 126 ? 9.020 -17.926 -21.695 1.00 79.06 126 LYS A O 1
ATOM 1012 N N . TYR A 1 127 ? 7.019 -18.579 -20.879 1.00 87.94 127 TYR A N 1
ATOM 1013 C CA . TYR A 1 127 ? 6.203 -17.633 -21.650 1.00 87.94 127 TYR A CA 1
ATOM 1014 C C . TYR A 1 127 ? 6.551 -16.175 -21.331 1.00 87.94 127 TYR A C 1
ATOM 1016 O O . TYR A 1 127 ? 6.707 -15.380 -22.252 1.00 87.94 127 TYR A O 1
ATOM 1024 N N . LEU A 1 128 ? 6.823 -15.857 -20.056 1.00 91.25 128 LEU A N 1
ATOM 1025 C CA . LEU A 1 128 ? 7.278 -14.519 -19.655 1.00 91.25 128 LEU A CA 1
ATOM 1026 C C . LEU A 1 128 ? 8.568 -14.119 -20.384 1.00 91.25 128 LEU A C 1
ATOM 1028 O O . LEU A 1 128 ? 8.783 -12.950 -20.674 1.00 91.25 128 LEU A O 1
ATOM 1032 N N . GLY A 1 129 ? 9.442 -15.079 -20.699 1.00 90.50 129 GLY A N 1
ATOM 1033 C CA . GLY A 1 129 ? 10.691 -14.814 -21.409 1.00 90.50 129 GLY A CA 1
ATOM 1034 C C . GLY A 1 129 ? 10.508 -14.305 -22.843 1.00 90.50 129 GLY A C 1
ATOM 1035 O O . GLY A 1 129 ? 11.419 -13.647 -23.354 1.00 90.50 129 GLY A O 1
ATOM 1036 N N . ASP A 1 130 ? 9.368 -14.603 -23.471 1.00 91.56 130 ASP A N 1
ATOM 1037 C CA . ASP A 1 130 ? 9.025 -14.198 -24.841 1.00 91.56 130 ASP A CA 1
ATOM 1038 C C . ASP A 1 130 ? 8.251 -12.871 -24.898 1.00 91.56 130 ASP A C 1
ATOM 1040 O O . ASP A 1 130 ? 8.046 -12.315 -25.975 1.00 91.56 130 ASP A O 1
ATOM 1044 N N . GLU A 1 131 ? 7.870 -12.330 -23.743 1.00 95.75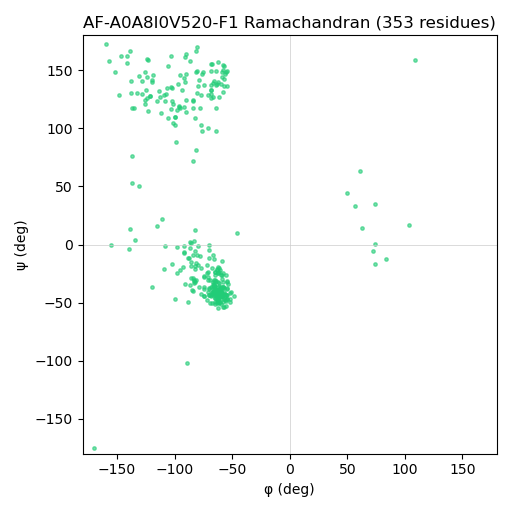 131 GLU A N 1
ATOM 1045 C CA . GLU A 1 131 ? 7.272 -11.006 -23.621 1.00 95.75 131 GLU A CA 1
ATOM 1046 C C . GLU A 1 131 ? 8.344 -9.904 -23.642 1.00 95.75 131 GLU A C 1
ATOM 1048 O O . GLU A 1 131 ? 9.549 -10.167 -23.564 1.00 95.75 131 GLU A O 1
ATOM 1053 N N . TYR A 1 132 ? 7.917 -8.643 -23.751 1.00 96.19 132 TYR A N 1
ATOM 1054 C CA . TYR A 1 132 ? 8.806 -7.499 -23.957 1.00 96.19 132 TYR A CA 1
ATOM 1055 C C . TYR A 1 132 ? 8.591 -6.412 -22.906 1.00 96.19 132 TYR A C 1
ATOM 1057 O O . TYR A 1 132 ? 7.476 -6.179 -22.444 1.00 96.19 132 TYR A O 1
ATOM 1065 N N . ILE A 1 133 ? 9.666 -5.698 -22.570 1.00 97.12 133 ILE A N 1
ATOM 1066 C CA . ILE A 1 133 ? 9.601 -4.449 -21.810 1.00 97.12 133 ILE A CA 1
ATOM 1067 C C . ILE A 1 133 ? 10.182 -3.297 -22.624 1.00 97.12 133 ILE A C 1
ATOM 1069 O O . ILE A 1 133 ? 11.217 -3.424 -23.283 1.00 97.12 133 ILE A O 1
ATOM 1073 N N . ALA A 1 134 ? 9.527 -2.142 -22.530 1.00 97.31 134 ALA A N 1
ATOM 1074 C CA . ALA A 1 134 ? 10.029 -0.902 -23.091 1.00 97.31 134 ALA A CA 1
ATOM 1075 C C . ALA A 1 134 ? 11.274 -0.418 -22.330 1.00 97.31 134 ALA A C 1
ATOM 1077 O O . ALA A 1 134 ? 11.268 -0.331 -21.097 1.00 97.31 134 ALA A O 1
ATOM 1078 N N . VAL A 1 135 ? 12.318 -0.039 -23.064 1.00 96.31 135 VAL A N 1
ATOM 1079 C CA . VAL A 1 135 ? 13.526 0.592 -22.524 1.00 96.31 135 VAL A CA 1
ATOM 1080 C C . VAL A 1 135 ? 13.770 1.899 -23.269 1.00 96.31 135 VAL A C 1
ATOM 1082 O O . VAL A 1 135 ? 13.924 1.911 -24.489 1.00 96.31 135 VAL A O 1
ATOM 1085 N N . MET A 1 136 ? 13.797 3.003 -22.527 1.00 94.56 136 MET A N 1
ATOM 1086 C CA . MET A 1 136 ? 14.222 4.307 -23.025 1.00 94.56 136 MET A CA 1
ATOM 1087 C C . MET A 1 136 ? 15.728 4.450 -22.797 1.00 94.56 136 MET A C 1
ATOM 1089 O O . MET A 1 136 ? 16.179 4.477 -21.652 1.00 94.56 136 MET A O 1
ATOM 1093 N N . LEU A 1 137 ? 16.494 4.517 -23.883 1.00 92.81 137 LEU A N 1
ATOM 1094 C CA . LEU A 1 137 ? 17.953 4.554 -23.897 1.00 92.81 137 LEU A CA 1
ATOM 1095 C C . LEU A 1 137 ? 18.483 5.934 -24.262 1.00 92.81 137 LEU A C 1
ATOM 1097 O O . LEU A 1 137 ? 18.132 6.482 -25.303 1.00 92.81 137 LEU A O 1
ATOM 1101 N N . TYR A 1 138 ? 19.401 6.444 -23.452 1.00 89.00 138 TYR A N 1
ATOM 1102 C CA . TYR A 1 138 ? 20.154 7.663 -23.731 1.00 89.00 138 TYR A CA 1
ATOM 1103 C C . TYR A 1 138 ? 21.574 7.337 -24.200 1.00 89.00 138 TYR A C 1
ATOM 1105 O O . TYR A 1 138 ? 22.261 6.504 -23.607 1.00 89.00 138 TYR A O 1
ATOM 1113 N N . SER A 1 139 ? 22.033 8.018 -25.249 1.00 78.94 139 SER A N 1
ATOM 1114 C CA . SER A 1 139 ? 23.427 7.948 -25.698 1.00 78.94 139 SER A CA 1
ATOM 1115 C C . SER A 1 139 ? 24.323 8.838 -24.829 1.00 78.94 139 SER A C 1
ATOM 1117 O O . SER A 1 139 ? 23.962 9.989 -24.579 1.00 78.94 139 SER A O 1
ATOM 1119 N N . ASN A 1 140 ? 25.502 8.337 -24.445 1.00 66.19 140 ASN A N 1
ATOM 1120 C CA . ASN A 1 140 ? 26.589 9.089 -23.799 1.00 66.19 140 ASN A CA 1
ATOM 1121 C C . ASN A 1 140 ? 26.213 9.714 -22.442 1.00 66.19 140 ASN A C 1
ATOM 1123 O O . ASN A 1 140 ? 26.208 10.935 -22.279 1.00 66.19 140 ASN A O 1
ATOM 1127 N N . GLY A 1 141 ? 25.893 8.875 -21.453 1.00 67.19 141 GLY A N 1
ATOM 1128 C CA . GLY A 1 141 ? 25.653 9.324 -20.074 1.00 67.19 141 GLY A CA 1
ATOM 1129 C C . GLY A 1 141 ? 26.909 9.246 -19.197 1.00 67.19 141 GLY A C 1
ATOM 1130 O O . GLY A 1 141 ? 27.569 8.210 -19.179 1.00 67.19 141 GLY A O 1
ATOM 1131 N N . SER A 1 142 ? 27.218 10.308 -18.441 1.00 70.94 142 SER A N 1
ATOM 1132 C CA . SER A 1 142 ? 28.160 10.239 -17.310 1.00 70.94 142 SER A CA 1
ATOM 1133 C C . SER A 1 142 ? 27.472 9.692 -16.052 1.00 70.94 142 SER A C 1
ATOM 1135 O O . SER A 1 142 ? 26.241 9.637 -15.978 1.00 70.94 142 SER A O 1
ATOM 1137 N N . ILE A 1 143 ? 28.258 9.316 -15.038 1.00 70.94 143 ILE A N 1
ATOM 1138 C CA . ILE A 1 143 ? 27.722 8.924 -13.724 1.00 70.94 143 ILE A CA 1
ATOM 1139 C C . ILE A 1 143 ? 26.959 10.094 -13.083 1.00 70.94 143 ILE A C 1
ATOM 1141 O O . ILE A 1 143 ? 25.875 9.870 -12.548 1.00 70.94 143 ILE A O 1
ATOM 1145 N N . GLU A 1 144 ? 27.438 11.341 -13.198 1.00 77.31 144 GLU A N 1
ATOM 1146 C CA . GLU A 1 144 ? 26.694 12.489 -12.650 1.00 77.31 144 GLU A CA 1
ATOM 1147 C C . GLU A 1 144 ? 25.363 12.695 -13.382 1.00 77.31 144 GLU A C 1
ATOM 1149 O O . GLU A 1 144 ? 24.336 12.949 -12.753 1.00 77.31 144 GLU A O 1
ATOM 1154 N N . ALA A 1 145 ? 25.340 12.520 -14.710 1.00 73.19 145 ALA A N 1
ATOM 1155 C CA . ALA A 1 145 ? 24.097 12.566 -15.474 1.00 73.19 145 ALA A CA 1
ATOM 1156 C C . ALA A 1 145 ? 23.116 11.470 -15.023 1.00 73.19 145 ALA A C 1
ATOM 1158 O O . ALA A 1 145 ? 21.911 11.719 -14.965 1.00 73.19 145 ALA A O 1
ATOM 1159 N N . ALA A 1 146 ? 23.623 10.287 -14.661 1.00 70.75 146 ALA A N 1
ATOM 1160 C CA . ALA A 1 146 ? 22.817 9.202 -14.114 1.00 70.75 146 ALA A CA 1
ATOM 1161 C C . ALA A 1 146 ? 22.202 9.538 -12.757 1.00 70.75 146 ALA A C 1
ATOM 1163 O O . ALA A 1 146 ? 21.003 9.335 -12.549 1.00 70.75 146 ALA A O 1
ATOM 1164 N N . GLN A 1 147 ? 23.005 10.106 -11.862 1.00 75.44 147 GLN A N 1
ATOM 1165 C CA . GLN A 1 147 ? 22.562 10.540 -10.542 1.00 75.44 147 GLN A CA 1
ATOM 1166 C C . GLN A 1 147 ? 21.524 11.667 -10.635 1.00 75.44 147 GLN A C 1
ATOM 1168 O O . GLN A 1 147 ? 20.527 11.634 -9.912 1.00 75.44 147 GLN A O 1
ATOM 1173 N N . GLN A 1 148 ? 21.695 12.616 -11.563 1.00 81.75 148 GLN A N 1
ATOM 1174 C CA . GLN A 1 148 ? 20.718 13.684 -11.785 1.00 81.75 148 GLN A CA 1
ATOM 1175 C C . GLN A 1 148 ? 19.384 13.139 -12.302 1.00 81.75 148 GLN A C 1
ATOM 1177 O O . GLN A 1 148 ? 18.342 13.493 -11.761 1.00 81.75 148 GLN A O 1
ATOM 1182 N N . VAL A 1 149 ? 19.386 12.234 -13.290 1.00 77.62 149 VAL A N 1
ATOM 1183 C CA . VAL A 1 149 ? 18.135 11.626 -13.782 1.00 77.62 149 VAL A CA 1
ATOM 1184 C C . VAL A 1 149 ? 17.444 10.829 -12.673 1.00 77.62 149 VAL A C 1
ATOM 1186 O O . VAL A 1 149 ? 16.223 10.913 -12.521 1.00 77.62 149 VAL A O 1
ATOM 1189 N N . PHE A 1 150 ? 18.207 10.097 -11.856 1.00 75.06 150 PHE A N 1
ATOM 1190 C CA . PHE A 1 150 ? 17.664 9.428 -10.676 1.00 75.06 150 PHE A CA 1
ATOM 1191 C C . PHE A 1 150 ? 16.989 10.429 -9.724 1.00 75.06 150 PHE A C 1
ATOM 1193 O O . PHE A 1 150 ? 15.865 10.183 -9.274 1.00 75.06 150 PHE A O 1
ATOM 1200 N N . ALA A 1 151 ? 17.638 11.560 -9.433 1.00 78.50 151 ALA A N 1
ATOM 1201 C CA . ALA A 1 151 ? 17.077 12.612 -8.593 1.00 78.50 151 ALA A CA 1
ATOM 1202 C C . ALA A 1 151 ? 15.807 13.215 -9.216 1.00 78.50 151 ALA A C 1
ATOM 1204 O O . ALA A 1 151 ? 14.773 13.248 -8.553 1.00 78.50 151 ALA A O 1
ATOM 1205 N N . ASP A 1 152 ? 15.838 13.593 -10.494 1.00 82.50 152 ASP A N 1
ATOM 1206 C CA . ASP A 1 152 ? 14.714 14.212 -11.205 1.00 82.50 152 ASP A CA 1
ATOM 1207 C C . ASP A 1 152 ? 13.474 13.312 -11.215 1.00 82.50 152 ASP A C 1
ATOM 1209 O O . ASP A 1 152 ? 12.365 13.778 -10.937 1.00 82.50 152 ASP A O 1
ATOM 1213 N N . ILE A 1 153 ? 13.645 12.011 -11.484 1.00 76.62 153 ILE A N 1
ATOM 1214 C CA . ILE A 1 153 ? 12.540 11.043 -11.481 1.00 76.62 153 ILE A CA 1
ATOM 1215 C C . ILE A 1 153 ? 11.945 10.913 -10.075 1.00 76.62 153 ILE A C 1
ATOM 1217 O O . ILE A 1 153 ? 10.725 10.884 -9.920 1.00 76.62 153 ILE A O 1
ATOM 1221 N N . ASN A 1 154 ? 12.780 10.826 -9.037 1.00 76.81 154 ASN A N 1
ATOM 1222 C CA . ASN A 1 154 ? 12.300 10.542 -7.683 1.00 76.81 154 ASN A CA 1
ATOM 1223 C C . ASN A 1 154 ? 11.796 11.785 -6.933 1.00 76.81 154 ASN A C 1
ATOM 1225 O O . ASN A 1 154 ? 10.895 11.645 -6.106 1.00 76.81 154 ASN A O 1
ATOM 1229 N N . ILE A 1 155 ? 12.340 12.974 -7.209 1.00 80.62 155 ILE A N 1
ATOM 1230 C CA . ILE A 1 155 ? 11.918 14.245 -6.598 1.00 80.62 155 ILE A CA 1
ATOM 1231 C C . ILE A 1 155 ? 10.578 14.696 -7.181 1.00 80.62 155 ILE A C 1
ATOM 1233 O O . ILE A 1 155 ? 9.684 15.082 -6.432 1.00 80.62 155 ILE A O 1
ATOM 1237 N N . ASN A 1 156 ? 10.408 14.608 -8.503 1.00 77.44 156 ASN A N 1
ATOM 1238 C CA . ASN A 1 156 ? 9.190 15.085 -9.164 1.00 77.44 156 ASN A CA 1
ATOM 1239 C C . ASN A 1 156 ? 8.030 14.076 -9.096 1.00 77.44 156 ASN A C 1
ATOM 1241 O O . ASN A 1 156 ? 6.871 14.434 -9.321 1.00 77.44 156 ASN A O 1
ATOM 1245 N N . ALA A 1 157 ? 8.306 12.810 -8.771 1.00 75.12 157 ALA A N 1
ATOM 1246 C CA . ALA A 1 157 ? 7.274 11.794 -8.619 1.00 75.12 157 ALA A CA 1
ATOM 1247 C C . ALA A 1 157 ? 6.433 12.027 -7.353 1.00 75.12 157 ALA A C 1
ATOM 1249 O O . ALA A 1 157 ? 6.782 11.609 -6.246 1.00 75.12 157 ALA A O 1
ATOM 1250 N N . THR A 1 158 ? 5.244 12.604 -7.527 1.00 74.44 158 THR A N 1
ATOM 1251 C CA . THR A 1 158 ? 4.247 12.654 -6.454 1.00 74.44 158 THR A CA 1
ATOM 1252 C C . THR A 1 158 ? 3.556 11.300 -6.341 1.00 74.44 158 THR A C 1
ATOM 1254 O O . THR A 1 158 ? 2.886 10.837 -7.264 1.00 74.44 158 THR A O 1
ATOM 1257 N N . LYS A 1 159 ? 3.707 10.633 -5.193 1.00 79.31 159 LYS A N 1
ATOM 1258 C CA . LYS A 1 159 ? 3.001 9.374 -4.929 1.00 79.31 159 LYS A CA 1
ATOM 1259 C C . LYS A 1 159 ? 1.503 9.661 -4.780 1.00 79.31 159 LYS A C 1
ATOM 1261 O O . LYS A 1 159 ? 1.148 10.434 -3.893 1.00 79.31 159 LYS A O 1
ATOM 1266 N N . PRO A 1 160 ? 0.623 8.976 -5.536 1.00 79.50 160 PRO A N 1
ATOM 1267 C CA . PRO A 1 160 ? -0.809 9.076 -5.292 1.00 79.50 160 PRO A CA 1
ATOM 1268 C C . PRO A 1 160 ? -1.149 8.642 -3.865 1.00 79.50 160 PRO A C 1
ATOM 1270 O O . PRO A 1 160 ? -0.475 7.764 -3.298 1.00 79.50 160 PRO A O 1
ATOM 1273 N N . ALA A 1 161 ? -2.197 9.250 -3.311 1.00 82.44 161 ALA A N 1
ATOM 1274 C CA . ALA A 1 161 ? -2.714 8.922 -1.992 1.00 82.44 161 ALA A CA 1
ATOM 1275 C C . ALA A 1 161 ? -3.113 7.440 -1.897 1.00 82.44 161 ALA A C 1
ATOM 1277 O O . ALA A 1 161 ? -3.488 6.795 -2.880 1.00 82.44 161 ALA A O 1
ATOM 1278 N N . GLN A 1 162 ? -3.005 6.884 -0.690 1.00 83.00 162 GLN A N 1
ATOM 1279 C CA . GLN A 1 162 ? -3.223 5.457 -0.457 1.00 83.00 162 GLN A CA 1
ATOM 1280 C C . GLN A 1 162 ? -4.679 5.058 -0.713 1.00 83.00 162 GLN A C 1
ATOM 1282 O O . GLN A 1 162 ? -4.904 3.972 -1.238 1.00 83.00 162 GLN A O 1
ATOM 1287 N N . SER A 1 163 ? -5.643 5.923 -0.374 1.00 86.25 163 SER A N 1
ATOM 1288 C CA . SER A 1 163 ? -7.069 5.665 -0.608 1.00 86.25 163 SER A CA 1
ATOM 1289 C C . SER A 1 163 ? -7.346 5.407 -2.094 1.00 86.25 163 SER A C 1
ATOM 1291 O O . SER A 1 163 ? -7.799 4.316 -2.418 1.00 86.25 163 SER A O 1
ATOM 1293 N N . ILE A 1 164 ? -6.930 6.305 -2.998 1.00 82.25 164 ILE A N 1
ATOM 1294 C CA . ILE A 1 164 ? -7.066 6.120 -4.459 1.00 82.25 164 ILE A CA 1
ATOM 1295 C C . ILE A 1 164 ? -6.370 4.850 -4.965 1.00 82.25 164 ILE A C 1
ATOM 1297 O O . ILE A 1 164 ? -6.933 4.109 -5.769 1.00 82.25 164 ILE A O 1
ATOM 1301 N N . LYS A 1 165 ? -5.153 4.563 -4.482 1.00 85.38 165 LYS A N 1
ATOM 1302 C CA . LYS A 1 165 ? -4.413 3.364 -4.911 1.00 85.38 165 LYS A CA 1
ATOM 1303 C C . LYS A 1 165 ? -5.144 2.081 -4.547 1.00 85.38 165 LYS A C 1
ATOM 1305 O O . LYS A 1 165 ? -5.183 1.156 -5.350 1.00 85.38 165 LYS A O 1
ATOM 1310 N N . LEU A 1 166 ? -5.673 2.020 -3.328 1.00 84.81 166 LEU A N 1
ATOM 1311 C CA . LEU A 1 166 ? -6.447 0.873 -2.876 1.00 84.81 166 LEU A CA 1
ATOM 1312 C C . LEU A 1 166 ? -7.766 0.798 -3.638 1.00 84.81 166 LEU A C 1
ATOM 1314 O O . LEU A 1 166 ? -8.099 -0.272 -4.120 1.00 84.81 166 LEU A O 1
ATOM 1318 N N . LEU A 1 167 ? -8.452 1.929 -3.817 1.00 82.00 167 LEU A N 1
ATOM 1319 C CA . LEU A 1 167 ? -9.737 2.026 -4.501 1.00 82.00 167 LEU A CA 1
ATOM 1320 C C . LEU A 1 167 ? -9.698 1.434 -5.914 1.00 82.00 167 LEU A C 1
ATOM 1322 O O . LEU A 1 167 ? -10.582 0.652 -6.266 1.00 82.00 167 LEU A O 1
ATOM 1326 N N . PHE A 1 168 ? -8.668 1.776 -6.695 1.00 85.06 168 PHE A N 1
ATOM 1327 C CA . PHE A 1 168 ? -8.487 1.315 -8.078 1.00 85.06 168 PHE A CA 1
ATOM 1328 C C . PHE A 1 168 ? -7.854 -0.077 -8.191 1.00 85.06 168 PHE A C 1
ATOM 1330 O O . PHE A 1 168 ? -7.765 -0.632 -9.287 1.00 85.06 168 PHE A O 1
ATOM 1337 N N . ASN A 1 169 ? -7.424 -0.682 -7.080 1.00 85.00 169 ASN A N 1
ATOM 1338 C CA . ASN A 1 169 ? -6.921 -2.048 -7.091 1.00 85.00 169 ASN A CA 1
ATOM 1339 C C . ASN A 1 169 ? -8.079 -3.054 -7.057 1.00 85.00 169 ASN A C 1
ATOM 1341 O O . ASN A 1 169 ? -8.421 -3.596 -6.006 1.00 85.00 169 ASN A O 1
ATOM 1345 N N . HIS A 1 170 ? -8.680 -3.315 -8.216 1.00 84.19 170 HIS A N 1
ATOM 1346 C CA . HIS A 1 170 ? -9.798 -4.255 -8.357 1.00 84.19 170 HIS A CA 1
ATOM 1347 C C . HIS A 1 170 ? -9.406 -5.730 -8.177 1.00 84.19 170 HIS A C 1
ATOM 1349 O O . HIS A 1 170 ? -10.281 -6.579 -8.043 1.00 84.19 170 HIS A O 1
ATOM 1355 N N . ARG A 1 171 ? -8.104 -6.046 -8.151 1.00 82.81 171 ARG A N 1
ATOM 1356 C CA . ARG A 1 171 ? -7.608 -7.413 -7.910 1.00 82.81 171 ARG A CA 1
ATOM 1357 C C . ARG A 1 171 ? -7.603 -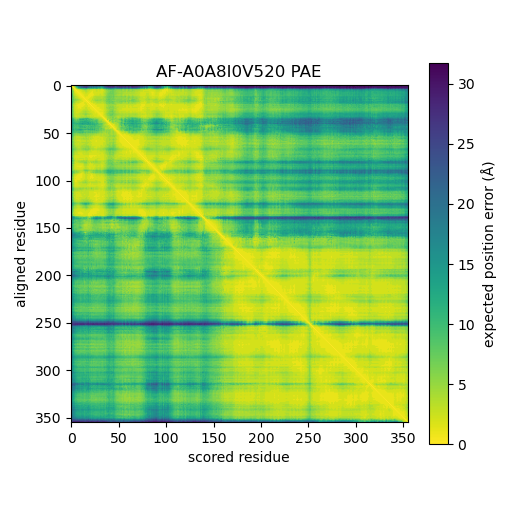7.786 -6.433 1.00 82.81 171 ARG A C 1
ATOM 1359 O O . ARG A 1 171 ? -7.502 -8.958 -6.087 1.00 82.81 171 ARG A O 1
ATOM 1366 N N . ASP A 1 172 ? -7.676 -6.791 -5.556 1.00 84.88 172 ASP A N 1
ATOM 1367 C CA . ASP A 1 172 ? -7.653 -7.010 -4.121 1.00 84.88 172 ASP A CA 1
ATOM 1368 C C . ASP A 1 172 ? -9.046 -7.393 -3.610 1.00 84.88 172 ASP A C 1
ATOM 1370 O O . ASP A 1 172 ? -9.944 -6.553 -3.530 1.00 84.88 172 ASP A O 1
ATOM 1374 N N . ARG A 1 173 ? -9.226 -8.657 -3.209 1.00 86.12 173 ARG A N 1
ATOM 1375 C CA . ARG A 1 173 ? -10.474 -9.132 -2.586 1.00 86.12 173 ARG A CA 1
ATOM 1376 C C . ARG A 1 173 ? -10.859 -8.284 -1.370 1.00 86.12 173 ARG A C 1
ATOM 1378 O O . ARG A 1 173 ? -12.043 -8.073 -1.129 1.00 86.12 173 ARG A O 1
ATOM 1385 N N . LEU A 1 174 ? -9.881 -7.748 -0.639 1.00 91.25 174 LEU A N 1
ATOM 1386 C CA . LEU A 1 174 ? -10.136 -6.883 0.507 1.00 91.25 174 LEU A CA 1
ATOM 1387 C C . LEU A 1 174 ? -10.787 -5.552 0.103 1.00 91.25 174 LEU A C 1
ATOM 1389 O O . LEU A 1 174 ? -11.593 -5.021 0.862 1.00 91.25 174 LEU A O 1
ATOM 1393 N N . ASN A 1 175 ? -10.487 -5.022 -1.087 1.00 90.56 175 ASN A N 1
ATOM 1394 C CA . ASN A 1 175 ? -11.145 -3.823 -1.617 1.00 90.56 175 ASN A CA 1
ATOM 1395 C C . ASN A 1 175 ? -12.643 -4.080 -1.833 1.00 90.56 175 ASN A C 1
ATOM 1397 O O . ASN A 1 175 ? -13.458 -3.250 -1.441 1.00 90.56 175 ASN A O 1
ATOM 1401 N N . LYS A 1 176 ? -13.007 -5.257 -2.363 1.00 91.31 176 LYS A N 1
ATOM 1402 C CA . LYS A 1 176 ? -14.412 -5.659 -2.517 1.00 91.31 176 LYS A CA 1
ATOM 1403 C C . LYS A 1 176 ? -15.144 -5.657 -1.169 1.00 91.31 176 LYS A C 1
ATOM 1405 O O . LYS A 1 176 ? -16.110 -4.918 -1.030 1.00 91.31 176 LYS A O 1
ATOM 1410 N N . VAL A 1 177 ? -14.611 -6.360 -0.166 1.00 94.19 177 VAL A N 1
ATOM 1411 C CA . VAL A 1 177 ? -15.219 -6.399 1.180 1.00 94.19 177 VAL A CA 1
ATOM 1412 C C . VAL A 1 177 ? -15.272 -5.004 1.811 1.00 94.19 177 VAL A C 1
ATOM 1414 O O . VAL A 1 177 ? -16.259 -4.628 2.424 1.00 94.19 177 VAL A O 1
ATOM 1417 N N . THR A 1 178 ? -14.234 -4.183 1.627 1.00 95.88 178 THR A N 1
ATOM 1418 C CA . THR A 1 178 ? -14.225 -2.799 2.135 1.00 95.88 178 THR A CA 1
ATOM 1419 C C . THR A 1 178 ? -15.376 -1.976 1.544 1.00 95.88 178 THR A C 1
ATOM 1421 O O . THR A 1 178 ? -15.992 -1.199 2.265 1.00 95.88 178 THR A O 1
ATOM 1424 N N . ARG A 1 179 ? -15.681 -2.135 0.249 1.00 94.75 179 ARG A N 1
ATOM 1425 C CA . ARG A 1 179 ? -16.809 -1.444 -0.397 1.00 94.75 179 ARG A CA 1
ATOM 1426 C C . ARG A 1 179 ? -18.150 -1.943 0.122 1.00 94.75 179 ARG A C 1
ATOM 1428 O O . ARG A 1 179 ? -18.987 -1.119 0.453 1.00 94.75 179 ARG A O 1
ATOM 1435 N N . GLU A 1 180 ? -18.307 -3.254 0.278 1.00 95.25 180 GLU A N 1
ATOM 1436 C CA . GLU A 1 180 ? -19.519 -3.866 0.844 1.00 95.25 180 GLU A CA 1
ATOM 1437 C C . GLU A 1 180 ? -19.788 -3.363 2.280 1.00 95.25 180 GLU A C 1
ATOM 1439 O O . GLU A 1 180 ? -20.912 -2.984 2.614 1.00 95.25 180 GLU A O 1
ATOM 1444 N N . VAL A 1 181 ? -18.739 -3.216 3.102 1.00 96.75 181 VAL A N 1
ATOM 1445 C CA . VAL A 1 181 ? -18.826 -2.594 4.438 1.00 96.75 181 VAL A CA 1
ATOM 1446 C C . VAL A 1 181 ? -19.255 -1.127 4.355 1.00 96.75 181 VAL A C 1
ATOM 1448 O O . VAL A 1 181 ? -20.087 -0.680 5.139 1.00 96.75 181 VAL A O 1
ATOM 1451 N N . ILE A 1 182 ? -18.696 -0.351 3.424 1.00 96.88 182 ILE A N 1
ATOM 1452 C CA . ILE A 1 182 ? -19.066 1.063 3.274 1.00 96.88 182 ILE A CA 1
ATOM 1453 C C . ILE A 1 182 ? -20.519 1.203 2.807 1.00 96.88 182 ILE A C 1
ATOM 1455 O O . ILE A 1 182 ? -21.248 2.037 3.335 1.00 96.88 182 ILE A O 1
ATOM 1459 N N . ASP A 1 183 ? -20.951 0.376 1.857 1.00 96.25 183 ASP A N 1
ATOM 1460 C CA . ASP A 1 183 ? -22.300 0.427 1.296 1.00 96.25 183 ASP A CA 1
ATOM 1461 C C . ASP A 1 183 ? -23.375 -0.049 2.285 1.00 96.25 183 ASP A C 1
ATOM 1463 O O . ASP A 1 183 ? -24.515 0.419 2.213 1.00 96.25 183 ASP A O 1
ATOM 1467 N N . SER A 1 184 ? -23.020 -0.943 3.215 1.00 95.19 184 SER A N 1
ATOM 1468 C CA . SER A 1 184 ? -23.929 -1.486 4.235 1.00 95.19 184 SER A CA 1
ATOM 1469 C C . SER A 1 184 ? -24.110 -0.585 5.461 1.00 95.19 184 SER A C 1
ATOM 1471 O O . SER A 1 184 ? -25.126 -0.705 6.148 1.00 95.19 184 SER A O 1
ATOM 1473 N N . VAL A 1 185 ? -23.181 0.335 5.742 1.00 94.75 185 VAL A N 1
ATOM 1474 C CA . VAL A 1 185 ? -23.272 1.265 6.880 1.00 94.75 185 VAL A CA 1
ATOM 1475 C C . VAL A 1 185 ? -23.618 2.671 6.371 1.00 94.75 185 VAL A C 1
ATOM 1477 O O . VAL A 1 185 ? -22.746 3.328 5.799 1.00 94.75 185 VAL A O 1
ATOM 1480 N N . PRO A 1 186 ? -24.843 3.195 6.607 1.00 92.88 186 PRO A N 1
ATOM 1481 C CA . PRO A 1 186 ? -25.275 4.496 6.077 1.00 92.88 186 PRO A CA 1
ATOM 1482 C C . PRO A 1 186 ? -24.299 5.641 6.373 1.00 92.88 186 PRO A C 1
ATOM 1484 O O . PRO A 1 186 ? -23.969 6.428 5.489 1.00 92.88 186 PRO A O 1
ATOM 1487 N N . LEU A 1 187 ? -23.759 5.665 7.596 1.00 93.19 187 LEU A N 1
ATOM 1488 C CA . LEU A 1 187 ? -22.752 6.632 8.026 1.00 93.19 187 LEU A CA 1
ATOM 1489 C C . LEU A 1 187 ? -21.481 6.587 7.158 1.00 93.19 187 LEU A C 1
ATOM 1491 O O . LEU A 1 187 ? -20.938 7.628 6.789 1.00 93.19 187 LEU A O 1
ATOM 1495 N N . PHE A 1 188 ? -20.981 5.393 6.832 1.00 95.25 188 PHE A N 1
ATOM 1496 C CA . PHE A 1 188 ? -19.788 5.254 5.995 1.00 95.25 188 PHE A CA 1
ATOM 1497 C C . PHE A 1 188 ? -20.082 5.659 4.558 1.00 95.25 188 PHE A C 1
ATOM 1499 O O . PHE A 1 188 ? -19.293 6.388 3.956 1.00 95.25 188 PHE A O 1
ATOM 1506 N N . LYS A 1 189 ? -21.229 5.237 4.026 1.00 94.38 189 LYS A N 1
ATOM 1507 C CA . LYS A 1 189 ? -21.650 5.564 2.665 1.00 94.38 189 LYS A CA 1
ATOM 1508 C C . LYS A 1 189 ? -21.665 7.071 2.400 1.00 94.38 189 LYS A C 1
ATOM 1510 O O . LYS A 1 189 ? -21.280 7.500 1.316 1.00 94.38 189 LYS A O 1
ATOM 1515 N N . GLU A 1 190 ? -22.079 7.861 3.387 1.00 93.19 190 GLU A N 1
ATOM 1516 C CA . GLU A 1 190 ? -22.198 9.315 3.266 1.00 93.19 190 GLU A CA 1
ATOM 1517 C C . GLU A 1 190 ? -20.892 10.071 3.568 1.00 93.19 190 GLU A C 1
ATOM 1519 O O . GLU A 1 190 ? -20.600 11.079 2.924 1.00 93.19 190 GLU A O 1
ATOM 1524 N N . TYR A 1 191 ? -20.075 9.584 4.511 1.00 94.69 191 TYR A N 1
ATOM 1525 C CA . TYR A 1 191 ? -18.957 10.355 5.073 1.00 94.69 191 TYR A CA 1
ATOM 1526 C C . TYR A 1 191 ? -17.554 9.798 4.786 1.00 94.69 191 TYR A C 1
ATOM 1528 O O . TYR A 1 191 ? -16.595 10.200 5.456 1.00 94.69 191 TYR A O 1
ATOM 1536 N N . VAL A 1 192 ? -17.382 8.894 3.818 1.00 96.06 192 VAL A N 1
ATOM 1537 C CA . VAL A 1 192 ? -16.060 8.381 3.405 1.00 96.06 192 VAL A CA 1
ATOM 1538 C C . VAL A 1 192 ? -15.441 9.222 2.280 1.00 96.06 192 VAL A C 1
ATOM 1540 O O . VAL A 1 192 ? -15.988 9.342 1.190 1.00 96.06 192 VAL A O 1
ATOM 1543 N N . ASP A 1 193 ? -14.221 9.721 2.506 1.00 95.31 193 ASP A N 1
ATOM 1544 C CA . ASP A 1 193 ? -13.354 10.261 1.452 1.00 95.31 193 ASP A CA 1
ATOM 1545 C C . ASP A 1 193 ? -12.579 9.122 0.766 1.00 95.31 193 ASP A C 1
ATOM 1547 O O . ASP A 1 193 ? -11.772 8.416 1.387 1.00 95.31 193 ASP A O 1
ATOM 1551 N N . TYR A 1 194 ? -12.824 8.941 -0.529 1.00 93.31 194 TYR A N 1
ATOM 1552 C CA . TYR A 1 194 ? -12.223 7.881 -1.339 1.00 93.31 194 TYR A CA 1
ATOM 1553 C C . TYR A 1 194 ? -10.851 8.241 -1.917 1.00 93.31 194 TYR A C 1
ATOM 1555 O O . TYR A 1 194 ? -10.105 7.359 -2.350 1.00 93.31 194 TYR A O 1
ATOM 1563 N N . GLU A 1 195 ? -10.481 9.518 -1.899 1.00 88.25 195 GLU A N 1
ATOM 1564 C CA . GLU A 1 195 ? -9.275 10.008 -2.557 1.00 88.25 195 GLU A CA 1
ATOM 1565 C C . GLU A 1 195 ? -8.133 10.200 -1.572 1.00 88.25 195 GLU A C 1
ATOM 1567 O O . GLU A 1 195 ? -7.006 9.749 -1.800 1.00 88.25 195 GLU A O 1
ATOM 1572 N N . ARG A 1 196 ? -8.423 10.843 -0.443 1.00 88.62 196 ARG A N 1
ATOM 1573 C CA . ARG A 1 196 ? -7.422 11.304 0.511 1.00 88.62 196 ARG A CA 1
ATOM 1574 C C . ARG A 1 196 ? -7.157 10.262 1.587 1.00 88.62 196 ARG A C 1
ATOM 1576 O O . ARG A 1 196 ? -8.049 9.566 2.067 1.00 88.62 196 ARG A O 1
ATOM 1583 N N . THR A 1 197 ? -5.897 10.165 2.007 1.00 86.44 197 THR A N 1
ATOM 1584 C CA . THR A 1 197 ? -5.506 9.354 3.177 1.00 86.44 197 THR A CA 1
ATOM 1585 C C . THR A 1 197 ? -5.718 10.115 4.488 1.00 86.44 197 THR A C 1
ATOM 1587 O O . THR A 1 197 ? -6.014 9.503 5.509 1.00 86.44 197 THR A O 1
ATOM 1590 N N . ASN A 1 198 ? -5.577 11.443 4.450 1.00 87.88 198 ASN A N 1
ATOM 1591 C CA . ASN A 1 198 ? -5.775 12.341 5.583 1.00 87.88 198 ASN A CA 1
ATOM 1592 C C . ASN A 1 198 ? -6.802 13.401 5.199 1.00 87.88 198 ASN A C 1
ATOM 1594 O O . ASN A 1 198 ? -6.696 14.010 4.132 1.00 87.88 198 ASN A O 1
ATOM 1598 N N . LEU A 1 199 ? -7.772 13.629 6.076 1.00 90.31 199 LEU A N 1
ATOM 1599 C CA . LEU A 1 199 ? -8.803 14.632 5.862 1.00 90.31 199 LEU A CA 1
ATOM 1600 C C . LEU A 1 199 ? -8.266 16.023 6.226 1.00 90.31 199 LEU A C 1
ATOM 1602 O O . LEU A 1 199 ? -7.713 16.187 7.315 1.00 90.31 199 LEU A O 1
ATOM 1606 N N . PRO A 1 200 ? -8.435 17.033 5.355 1.00 88.88 200 PRO A N 1
ATOM 1607 C CA . PRO A 1 200 ? -8.226 18.427 5.731 1.00 88.88 200 PRO A CA 1
ATOM 1608 C C . PRO A 1 200 ? -9.136 18.826 6.898 1.00 88.88 200 PRO A C 1
ATOM 1610 O O . PRO A 1 200 ? -10.231 18.280 7.041 1.00 88.88 200 PRO A O 1
ATOM 1613 N N . SER A 1 201 ? -8.732 19.829 7.683 1.00 85.19 201 SER A N 1
ATOM 1614 C CA . SER A 1 201 ? -9.512 20.304 8.839 1.00 85.19 201 SER A CA 1
ATOM 1615 C C . SER A 1 201 ? -10.966 20.619 8.467 1.00 85.19 201 SER A C 1
ATOM 1617 O O . SER A 1 201 ? -11.885 20.111 9.102 1.00 85.19 201 SER A O 1
ATOM 1619 N N . LYS A 1 202 ? -11.180 21.349 7.366 1.00 88.00 202 LYS A N 1
ATOM 1620 C CA . LYS A 1 202 ? -12.502 21.755 6.845 1.00 88.00 202 LYS A CA 1
ATOM 1621 C C . LYS A 1 202 ? -13.222 20.689 6.000 1.00 88.00 202 LYS A C 1
ATOM 1623 O O . LYS A 1 202 ? -14.162 21.017 5.282 1.00 88.00 202 LYS A O 1
ATOM 1628 N N . SER A 1 203 ? -12.761 19.437 5.996 1.00 91.50 203 SER A N 1
ATOM 1629 C CA . SER A 1 203 ? -13.404 18.383 5.201 1.00 91.50 203 SER A CA 1
ATOM 1630 C C . SER A 1 203 ? -14.838 18.118 5.667 1.00 91.50 203 SER A C 1
ATOM 1632 O O . SER A 1 203 ? -15.089 17.996 6.865 1.00 91.50 203 SER A O 1
ATOM 1634 N N . LYS A 1 204 ? -15.762 17.942 4.721 1.00 91.31 204 LYS A N 1
ATOM 1635 C CA . LYS A 1 204 ? -17.121 17.452 5.005 1.00 91.31 204 LYS A CA 1
ATOM 1636 C C . LYS A 1 204 ? -17.187 15.931 5.168 1.00 91.31 204 LYS A C 1
ATOM 1638 O O . LYS A 1 204 ? -18.220 15.408 5.541 1.00 91.31 204 LYS A O 1
ATOM 1643 N N . MET A 1 205 ? -16.106 15.217 4.862 1.00 94.06 205 MET A N 1
ATOM 1644 C CA . MET A 1 205 ? -16.002 13.774 5.104 1.00 94.06 205 MET A CA 1
ATOM 1645 C C . MET A 1 205 ? -15.494 13.529 6.523 1.00 94.06 205 MET A C 1
ATOM 1647 O O . MET A 1 205 ? -14.847 14.407 7.092 1.00 94.06 205 MET A O 1
ATOM 1651 N N . PHE A 1 206 ? -15.747 12.349 7.083 1.00 94.12 206 PHE A N 1
ATOM 1652 C CA . PHE A 1 206 ? -15.327 11.955 8.434 1.00 94.12 206 PHE A CA 1
ATOM 1653 C C . PHE A 1 206 ? -14.403 10.734 8.431 1.00 94.12 206 PHE A C 1
ATOM 1655 O O . PHE A 1 206 ? -13.425 10.687 9.177 1.00 94.12 206 PHE A O 1
ATOM 1662 N N . PHE A 1 207 ? -14.660 9.789 7.531 1.00 95.50 207 PHE A N 1
ATOM 1663 C CA . PHE A 1 207 ? -13.852 8.598 7.325 1.00 95.50 207 PHE A CA 1
ATOM 1664 C C . PHE A 1 207 ? -12.990 8.735 6.068 1.00 95.50 207 PHE A C 1
ATOM 1666 O O . PHE A 1 207 ? -13.250 9.558 5.192 1.00 95.50 207 PHE A O 1
ATOM 1673 N N . THR A 1 208 ? -11.952 7.910 5.957 1.00 96.00 208 THR A N 1
ATOM 1674 C CA . THR A 1 208 ? -11.210 7.735 4.702 1.00 96.00 208 THR A CA 1
ATOM 1675 C C . THR A 1 208 ? -11.314 6.292 4.255 1.00 96.00 208 THR A C 1
ATOM 1677 O O . THR A 1 208 ? -11.294 5.383 5.089 1.00 96.00 208 THR A O 1
ATOM 1680 N N . PHE A 1 209 ? -11.356 6.061 2.944 1.00 96.12 209 PHE A N 1
ATOM 1681 C CA . PHE A 1 209 ? -11.400 4.709 2.391 1.00 96.12 209 PHE A CA 1
ATOM 1682 C C . PHE A 1 209 ? -10.211 3.874 2.874 1.00 96.12 209 PHE A C 1
ATOM 1684 O O . PHE A 1 209 ? -10.376 2.737 3.302 1.00 96.12 209 PHE A O 1
ATOM 1691 N N . SER A 1 210 ? -9.006 4.457 2.904 1.00 94.94 210 SER A N 1
ATOM 1692 C CA . SER A 1 210 ? -7.833 3.779 3.468 1.00 94.94 210 SER A CA 1
ATOM 1693 C C . SER A 1 210 ? -7.975 3.458 4.961 1.00 94.94 210 SER A C 1
ATOM 1695 O O . SER A 1 210 ? -7.449 2.438 5.396 1.00 94.94 210 SER A O 1
ATOM 1697 N N . GLY A 1 211 ? -8.676 4.279 5.747 1.00 95.81 211 GLY A N 1
ATOM 1698 C CA . GLY A 1 211 ? -8.994 3.988 7.143 1.00 95.81 211 GLY A CA 1
ATOM 1699 C C . GLY A 1 211 ? -9.918 2.781 7.289 1.00 95.81 211 GLY A C 1
ATOM 1700 O O . GLY A 1 211 ? -9.564 1.849 8.012 1.00 95.81 211 GLY A O 1
ATOM 1701 N N . ILE A 1 212 ? -11.035 2.771 6.550 1.00 97.31 212 ILE A N 1
ATOM 1702 C CA . ILE A 1 212 ? -11.997 1.656 6.552 1.00 97.31 212 ILE A CA 1
ATOM 1703 C C . ILE A 1 212 ? -11.334 0.367 6.044 1.00 97.31 212 ILE A C 1
ATOM 1705 O O . ILE A 1 212 ? -11.391 -0.667 6.698 1.00 97.31 212 ILE A O 1
ATOM 1709 N N . TYR A 1 213 ? -10.555 0.452 4.965 1.00 96.81 213 TYR A N 1
ATOM 1710 C CA . TYR A 1 213 ? -9.773 -0.674 4.459 1.00 96.81 213 TYR A CA 1
ATOM 1711 C C . TYR A 1 213 ? -8.847 -1.275 5.527 1.00 96.81 213 TYR A C 1
ATOM 1713 O O . TYR A 1 213 ? -8.744 -2.495 5.638 1.00 96.81 213 TYR A O 1
ATOM 1721 N N . GLN A 1 214 ? -8.148 -0.452 6.326 1.00 96.50 214 GLN A N 1
ATOM 1722 C CA . GLN A 1 214 ? -7.258 -0.980 7.369 1.00 96.50 214 GLN A CA 1
ATOM 1723 C C . GLN A 1 214 ? -8.024 -1.662 8.505 1.00 96.50 214 GLN A C 1
ATOM 1725 O O . GLN A 1 214 ? -7.537 -2.670 9.012 1.00 96.50 214 GLN A O 1
ATOM 1730 N N . VAL A 1 215 ? -9.196 -1.159 8.905 1.00 97.25 215 VAL A N 1
ATOM 1731 C CA . VAL A 1 215 ? -9.994 -1.837 9.940 1.00 97.25 215 VAL A CA 1
ATOM 1732 C C . VAL A 1 215 ? -10.577 -3.146 9.421 1.00 97.25 215 VAL A C 1
ATOM 1734 O O . VAL A 1 215 ? -10.416 -4.167 10.083 1.00 97.25 215 VAL A O 1
ATOM 1737 N N . THR A 1 216 ? -11.108 -3.172 8.195 1.00 97.31 216 THR A N 1
ATOM 1738 C CA . THR A 1 216 ? -11.579 -4.401 7.539 1.00 97.31 216 THR A CA 1
ATOM 1739 C C . THR A 1 216 ? -10.442 -5.415 7.405 1.00 97.31 216 THR A C 1
ATOM 1741 O O . THR A 1 216 ? -10.609 -6.590 7.726 1.00 97.31 216 THR A O 1
ATOM 1744 N N . LYS A 1 217 ? -9.238 -4.959 7.027 1.00 96.44 217 LYS A N 1
ATOM 1745 C CA . LYS A 1 217 ? -8.031 -5.798 6.974 1.00 96.44 217 LYS A CA 1
ATOM 1746 C C . LYS A 1 217 ? -7.674 -6.397 8.326 1.00 96.44 217 LYS A C 1
ATOM 1748 O O . LYS A 1 217 ? -7.216 -7.533 8.381 1.00 96.44 217 LYS A O 1
ATOM 1753 N N . THR A 1 218 ? -7.781 -5.613 9.395 1.00 96.38 218 THR A N 1
ATOM 1754 C CA . THR A 1 218 ? -7.505 -6.080 10.755 1.00 96.38 218 THR A CA 1
ATOM 1755 C C . THR A 1 218 ? -8.523 -7.132 11.176 1.00 96.38 218 THR A C 1
ATOM 1757 O O . THR A 1 218 ? -8.114 -8.156 11.715 1.00 96.38 218 THR A O 1
ATOM 1760 N N . MET A 1 219 ? -9.804 -6.929 10.854 1.00 97.69 219 MET A N 1
ATOM 1761 C CA . MET A 1 219 ? -10.874 -7.867 11.196 1.00 97.69 219 MET A CA 1
ATOM 1762 C C . MET A 1 219 ? -10.763 -9.203 10.467 1.00 97.69 219 MET A C 1
ATOM 1764 O O . MET A 1 219 ? -10.841 -10.252 11.094 1.00 97.69 219 MET A O 1
ATOM 1768 N N . LEU A 1 220 ? -10.458 -9.183 9.170 1.00 96.50 220 LEU A N 1
ATOM 1769 C CA . LEU A 1 220 ? -10.311 -10.395 8.354 1.00 96.50 220 LEU A CA 1
ATOM 1770 C C . LEU A 1 220 ? -9.072 -11.247 8.678 1.00 96.50 220 LEU A C 1
ATOM 1772 O O . LEU A 1 220 ? -8.855 -12.267 8.033 1.00 96.50 220 LEU A O 1
ATOM 1776 N N . LYS A 1 221 ? -8.235 -10.843 9.641 1.00 94.44 221 LYS A N 1
ATOM 1777 C CA . LYS A 1 221 ? -7.187 -11.725 10.181 1.00 94.44 221 LYS A CA 1
ATOM 1778 C C . LYS A 1 221 ? -7.741 -12.760 11.157 1.00 94.44 221 LYS A C 1
ATOM 1780 O O . LYS A 1 221 ? -7.050 -13.736 11.425 1.00 94.44 221 LYS A O 1
ATOM 1785 N N . GLU A 1 222 ? -8.921 -12.519 11.726 1.00 95.00 222 GLU A N 1
ATOM 1786 C CA . GLU A 1 222 ? -9.591 -13.478 12.599 1.00 95.00 222 GLU A CA 1
ATOM 1787 C C . GLU A 1 222 ? -10.381 -14.478 11.754 1.00 95.00 222 GLU A C 1
ATOM 1789 O O . GLU A 1 222 ? -11.247 -14.085 10.975 1.00 95.00 222 GLU A O 1
ATOM 1794 N N . GLU A 1 223 ? -10.103 -15.767 11.945 1.00 92.88 223 GLU A N 1
ATOM 1795 C CA . GLU A 1 223 ? -10.608 -16.866 11.113 1.00 92.88 223 GLU A CA 1
ATOM 1796 C C . GLU A 1 223 ? -12.142 -16.890 11.042 1.00 92.88 223 GLU A C 1
ATOM 1798 O O . GLU A 1 223 ? -12.728 -16.887 9.962 1.00 92.88 223 GLU A O 1
ATOM 1803 N N . LYS A 1 224 ? -12.809 -16.744 12.195 1.00 91.19 224 LYS A N 1
ATOM 1804 C CA . LYS A 1 224 ? -14.279 -16.683 12.269 1.00 91.19 224 LYS A CA 1
ATOM 1805 C C . LYS A 1 224 ? -14.889 -15.537 11.457 1.00 91.19 224 LYS A C 1
ATOM 1807 O O . LYS A 1 224 ? -16.026 -15.646 11.008 1.00 91.19 224 LYS A O 1
ATOM 1812 N N . ILE A 1 225 ? -14.159 -14.433 11.296 1.00 94.31 225 ILE A N 1
ATOM 1813 C CA . ILE A 1 225 ? -14.597 -13.285 10.495 1.00 94.31 225 ILE A CA 1
ATOM 1814 C C . ILE A 1 225 ? -14.245 -13.504 9.023 1.00 94.31 225 ILE A C 1
ATOM 1816 O O . ILE A 1 225 ? -15.046 -13.169 8.156 1.00 94.31 225 ILE A O 1
ATOM 1820 N N . SER A 1 226 ? -13.076 -14.073 8.709 1.00 92.56 226 SER A N 1
ATOM 1821 C CA . SER A 1 226 ? -12.722 -14.384 7.319 1.00 92.56 226 SER A CA 1
ATOM 1822 C C . SER A 1 226 ? -13.644 -15.424 6.685 1.00 92.56 226 SER A C 1
ATOM 1824 O O . SER A 1 226 ? -13.903 -15.333 5.483 1.00 92.56 226 SER A O 1
ATOM 1826 N N . ASP A 1 227 ? -14.165 -16.356 7.485 1.00 91.69 227 ASP A N 1
ATOM 1827 C CA . ASP A 1 227 ? -15.115 -17.384 7.049 1.00 91.69 227 ASP A CA 1
ATOM 1828 C C . ASP A 1 227 ? -16.522 -16.821 6.809 1.00 91.69 227 ASP A C 1
ATOM 1830 O O . ASP A 1 227 ? -17.257 -17.327 5.962 1.00 91.69 227 ASP A O 1
ATOM 1834 N N . ASN A 1 228 ? -16.887 -15.740 7.507 1.00 93.19 228 ASN A N 1
ATOM 1835 C CA . ASN A 1 228 ? -18.151 -15.031 7.320 1.00 93.19 228 ASN A CA 1
ATOM 1836 C C . ASN A 1 228 ? -17.962 -13.498 7.329 1.00 93.19 228 ASN A C 1
ATOM 1838 O O . ASN A 1 228 ? -18.301 -12.844 8.320 1.00 93.19 228 ASN A O 1
ATOM 1842 N N . PRO A 1 229 ? -17.450 -12.896 6.236 1.00 92.50 229 PRO A N 1
ATOM 1843 C CA . PRO A 1 229 ? -17.146 -11.462 6.185 1.00 92.50 229 PRO A CA 1
ATOM 1844 C C . PRO A 1 229 ? -18.350 -10.535 6.399 1.00 92.50 229 PRO A C 1
ATOM 1846 O O . PRO A 1 229 ? -18.162 -9.399 6.829 1.00 92.50 229 PRO A O 1
ATOM 1849 N N . GLU A 1 230 ? -19.575 -11.014 6.162 1.00 94.00 230 GLU A N 1
ATOM 1850 C CA . GLU A 1 230 ? -20.815 -10.247 6.360 1.00 94.00 230 GLU A CA 1
ATOM 1851 C C . GLU A 1 230 ? -20.990 -9.779 7.811 1.00 94.00 230 GLU A C 1
ATOM 1853 O O . GLU A 1 230 ? -21.589 -8.734 8.060 1.00 94.00 230 GLU A O 1
ATOM 1858 N N . ILE A 1 231 ? -20.401 -10.483 8.788 1.00 96.38 231 ILE A N 1
ATOM 1859 C CA . ILE A 1 231 ? -20.449 -10.061 10.196 1.00 96.38 231 ILE A CA 1
ATOM 1860 C C . ILE A 1 231 ? -19.781 -8.699 10.426 1.00 96.38 231 ILE A C 1
ATOM 1862 O O . ILE A 1 231 ? -20.115 -8.002 11.383 1.00 96.38 231 ILE A O 1
ATOM 1866 N N . ILE A 1 232 ? -18.862 -8.287 9.543 1.00 97.25 232 ILE A N 1
ATOM 1867 C CA . ILE A 1 232 ? -18.232 -6.964 9.595 1.00 97.25 232 ILE A CA 1
ATOM 1868 C C . ILE A 1 232 ? -19.280 -5.872 9.336 1.00 97.25 232 ILE A C 1
ATOM 1870 O O . ILE A 1 232 ? -19.209 -4.814 9.962 1.00 97.25 232 ILE A O 1
ATOM 1874 N N . HIS A 1 233 ? -20.263 -6.130 8.464 1.00 96.50 233 HIS A N 1
ATOM 1875 C CA . HIS A 1 233 ? -21.360 -5.202 8.175 1.00 96.50 233 HIS A CA 1
ATOM 1876 C C . HIS A 1 233 ? -22.174 -4.964 9.441 1.00 96.50 233 HIS A C 1
ATOM 1878 O O . HIS A 1 233 ? -22.284 -3.831 9.908 1.00 96.50 233 HIS A O 1
ATOM 1884 N N . THR A 1 234 ? -22.652 -6.050 10.052 1.00 96.38 234 THR A N 1
ATOM 1885 C CA . THR A 1 234 ? -23.431 -5.995 11.291 1.00 96.38 234 THR A CA 1
ATOM 1886 C C . THR A 1 234 ? -22.637 -5.338 12.417 1.00 96.38 234 THR A C 1
ATOM 1888 O O . THR A 1 234 ? -23.152 -4.463 13.103 1.00 96.38 234 THR A O 1
ATOM 1891 N N . PHE A 1 235 ? -21.359 -5.690 12.581 1.00 98.12 235 PHE A N 1
ATOM 1892 C CA . PHE A 1 235 ? -20.509 -5.099 13.612 1.00 98.12 235 PHE A CA 1
ATOM 1893 C C . PHE A 1 235 ? -20.408 -3.575 13.485 1.00 98.12 235 PHE A C 1
ATOM 1895 O O . PHE A 1 235 ? -20.610 -2.861 14.466 1.00 98.12 235 PHE A O 1
ATOM 1902 N N . TRP A 1 236 ? -20.122 -3.052 12.289 1.00 97.75 236 TRP A N 1
ATOM 1903 C CA . TRP A 1 236 ? -19.991 -1.605 12.110 1.00 97.75 236 TRP A CA 1
ATOM 1904 C C . TRP A 1 236 ? -21.327 -0.863 12.114 1.00 97.75 236 TRP A C 1
ATOM 1906 O O . TRP A 1 236 ? -21.349 0.293 12.537 1.00 97.75 236 TRP A O 1
ATOM 1916 N N . GLN A 1 237 ? -22.432 -1.506 11.725 1.00 96.19 237 GLN A N 1
ATOM 1917 C CA . GLN A 1 237 ? -23.776 -0.962 11.943 1.00 96.19 237 GLN A CA 1
ATOM 1918 C C . GLN A 1 237 ? -24.031 -0.753 13.441 1.00 96.19 237 GLN A C 1
ATOM 1920 O O . GLN A 1 237 ? -24.340 0.369 13.845 1.00 96.19 237 GLN A O 1
ATOM 1925 N N . GLU A 1 238 ? -23.785 -1.773 14.267 1.00 97.06 238 GLU A N 1
ATOM 1926 C CA . GLU A 1 238 ? -23.944 -1.692 15.725 1.00 97.06 238 GLU A CA 1
ATOM 1927 C C . GLU A 1 238 ? -23.023 -0.639 16.354 1.00 97.06 238 GLU A C 1
ATOM 1929 O O . GLU A 1 238 ? -23.457 0.177 17.166 1.00 97.06 238 GLU A O 1
ATOM 1934 N N . VAL A 1 239 ? -21.753 -0.573 15.946 1.00 97.56 239 VAL A N 1
ATOM 1935 C CA . VAL A 1 239 ? -20.841 0.480 16.427 1.00 97.56 239 VAL A CA 1
ATOM 1936 C C . VAL A 1 239 ? -21.347 1.872 16.034 1.00 97.56 239 VAL A C 1
ATOM 1938 O O . VAL A 1 239 ? -21.271 2.802 16.837 1.00 97.56 239 VAL A O 1
ATOM 1941 N N . SER A 1 240 ? -21.870 2.034 14.813 1.00 95.12 240 SER A N 1
ATOM 1942 C CA . SER A 1 240 ? -22.300 3.341 14.303 1.00 95.12 240 SER A CA 1
ATOM 1943 C C . SER A 1 240 ? -23.476 3.942 15.071 1.00 95.12 240 SER A C 1
ATOM 1945 O O . SER A 1 240 ? -23.530 5.163 15.221 1.00 95.12 240 SER A O 1
ATOM 1947 N N . ILE A 1 241 ? -24.376 3.104 15.595 1.00 93.88 241 ILE A N 1
ATOM 1948 C CA . ILE A 1 241 ? -25.524 3.554 16.391 1.00 93.88 241 ILE A CA 1
ATOM 1949 C C . ILE A 1 241 ? -25.171 3.742 17.873 1.00 93.88 241 ILE A C 1
ATOM 1951 O O . ILE A 1 241 ? -25.748 4.610 18.522 1.00 93.88 241 ILE A O 1
ATOM 1955 N N . ASN A 1 242 ? -24.188 2.994 18.389 1.00 96.44 242 ASN A N 1
ATOM 1956 C CA . ASN A 1 242 ? -23.799 3.015 19.804 1.00 96.44 242 ASN A CA 1
ATOM 1957 C C . ASN A 1 242 ? -22.679 4.019 20.138 1.00 96.44 242 ASN A C 1
ATOM 1959 O O . ASN A 1 242 ? -22.307 4.172 21.298 1.00 96.44 242 ASN A O 1
ATOM 1963 N N . ILE A 1 243 ? -22.145 4.751 19.155 1.00 95.25 243 ILE A N 1
ATOM 1964 C CA . ILE A 1 243 ? -21.339 5.955 19.401 1.00 95.25 243 ILE A CA 1
ATOM 1965 C C . ILE A 1 243 ? -22.230 7.168 19.142 1.00 95.25 243 ILE A C 1
ATOM 1967 O O . ILE A 1 243 ? -22.488 7.524 17.993 1.00 95.25 243 ILE A O 1
ATOM 1971 N N . HIS A 1 244 ? -22.689 7.828 20.209 1.00 90.81 244 HIS A N 1
ATOM 1972 C CA . HIS A 1 244 ? -23.677 8.912 20.130 1.00 90.81 244 HIS A CA 1
ATOM 1973 C C . HIS A 1 244 ? -23.318 10.004 19.114 1.00 90.81 244 HIS A C 1
ATOM 1975 O O . HIS A 1 244 ? -24.181 10.480 18.379 1.00 90.81 244 HIS A O 1
ATOM 1981 N N . GLN A 1 245 ? -22.049 10.401 19.043 1.00 92.19 245 GLN A N 1
ATOM 1982 C CA . GLN A 1 245 ? -21.577 11.412 18.099 1.00 92.19 245 GLN A CA 1
ATOM 1983 C C . GLN A 1 245 ? -21.685 10.940 16.642 1.00 92.19 245 GLN A C 1
ATOM 1985 O O . GLN A 1 245 ? -21.964 11.744 15.760 1.00 92.19 245 GLN A O 1
ATOM 1990 N N . TRP A 1 246 ? -21.476 9.646 16.380 1.00 93.00 246 TRP A N 1
ATOM 1991 C CA . TRP A 1 246 ? -21.580 9.060 15.042 1.00 93.00 246 TRP A CA 1
ATOM 1992 C C . TRP A 1 246 ? -23.044 8.925 14.625 1.00 93.00 246 TRP A C 1
ATOM 1994 O O . TRP A 1 246 ? -23.402 9.339 13.528 1.00 93.00 246 TRP A O 1
ATOM 2004 N N . ALA A 1 247 ? -23.906 8.454 15.528 1.00 88.00 247 ALA A N 1
ATOM 2005 C CA . ALA A 1 247 ? -25.346 8.321 15.295 1.00 88.00 247 ALA A CA 1
ATOM 2006 C C . ALA A 1 247 ? -26.058 9.663 15.015 1.00 88.00 247 ALA A C 1
ATOM 2008 O O . ALA A 1 247 ? -27.176 9.685 14.482 1.00 88.00 247 ALA A O 1
ATOM 2009 N N . ASN A 1 248 ? -25.434 10.780 15.399 1.00 85.75 248 ASN A N 1
ATOM 2010 C CA . ASN A 1 248 ? -25.933 12.140 15.193 1.00 85.75 248 ASN A CA 1
ATOM 2011 C C . ASN A 1 248 ? -25.160 12.934 14.129 1.00 85.75 248 ASN A C 1
ATOM 2013 O O . ASN A 1 248 ? -25.538 14.070 13.846 1.00 85.75 248 ASN A O 1
ATOM 2017 N N . LEU A 1 249 ? -24.122 12.356 13.515 1.00 84.69 249 LEU A N 1
ATOM 2018 C CA . LEU A 1 249 ? -23.397 12.999 12.422 1.00 84.69 249 LEU A CA 1
ATOM 2019 C C . LEU A 1 249 ? -24.353 13.243 11.245 1.00 84.69 249 LEU A C 1
ATOM 2021 O O . LEU A 1 249 ? -25.053 12.327 10.822 1.00 84.69 249 LEU A O 1
ATOM 2025 N N . GLY A 1 250 ? -24.418 14.481 10.750 1.00 64.06 250 GLY A N 1
ATOM 2026 C CA . GLY A 1 250 ? -25.317 14.850 9.646 1.00 64.06 250 GLY A CA 1
ATOM 2027 C C . GLY A 1 250 ? -26.755 15.178 10.040 1.00 64.06 250 GLY A C 1
ATOM 2028 O O . GLY A 1 250 ? -27.485 15.776 9.250 1.00 64.06 250 GLY A O 1
ATOM 2029 N N . LYS A 1 251 ? -27.166 14.870 11.277 1.00 71.88 251 LYS A N 1
ATOM 2030 C CA . LYS A 1 251 ? -28.360 15.484 11.876 1.00 71.88 251 LYS A CA 1
ATOM 2031 C C . LYS A 1 251 ? -27.991 16.917 12.277 1.00 71.88 251 LYS A C 1
ATOM 2033 O O . LYS A 1 251 ? -26.834 17.159 12.600 1.00 71.88 251 LYS A O 1
ATOM 2038 N N . LEU A 1 252 ? -28.960 17.842 12.236 1.00 56.34 252 LEU A N 1
ATOM 2039 C CA . LEU A 1 252 ? -28.871 19.326 12.216 1.00 56.34 252 LEU A CA 1
ATOM 2040 C C . LEU A 1 252 ? 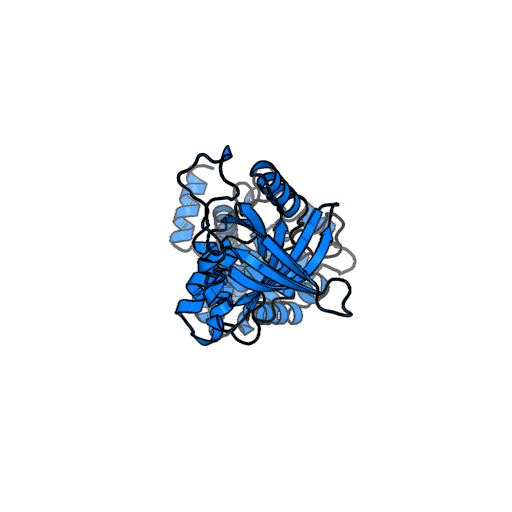-27.918 20.066 13.204 1.00 56.34 252 LEU A C 1
ATOM 2042 O O . LEU A 1 252 ? -27.984 21.292 13.278 1.00 56.34 252 LEU A O 1
ATOM 2046 N N . HIS A 1 253 ? -27.031 19.397 13.948 1.00 66.56 253 HIS A N 1
ATOM 2047 C CA . HIS A 1 253 ? -26.235 19.980 15.029 1.00 66.56 253 HIS A CA 1
ATOM 2048 C C . HIS A 1 253 ? -24.766 19.525 15.137 1.00 66.56 253 HIS A C 1
ATOM 2050 O O . HIS A 1 253 ? -24.087 20.046 16.013 1.00 66.56 253 HIS A O 1
ATOM 2056 N N . ILE A 1 254 ? -24.253 18.584 14.325 1.00 80.31 254 ILE A N 1
ATOM 2057 C CA . ILE A 1 254 ? -22.862 18.098 14.475 1.00 80.31 254 ILE A CA 1
ATOM 2058 C C . ILE A 1 254 ? -22.156 17.956 13.121 1.00 80.31 254 ILE A C 1
ATOM 2060 O O . ILE A 1 254 ? -22.518 17.116 12.294 1.00 80.31 254 ILE A O 1
ATOM 2064 N N . GLU A 1 255 ? -21.089 18.736 12.932 1.00 86.00 255 GLU A N 1
ATOM 2065 C CA . GLU A 1 255 ? -20.257 18.719 11.727 1.00 86.00 255 GLU A CA 1
ATOM 2066 C C . GLU A 1 255 ? -19.014 17.815 11.892 1.00 86.00 255 GLU A C 1
ATOM 2068 O O . GLU A 1 255 ? -18.386 17.792 12.957 1.00 86.00 255 GLU A O 1
ATOM 2073 N N . PRO A 1 256 ? -18.548 17.128 10.828 1.00 91.06 256 PRO A N 1
ATOM 2074 C CA . PRO A 1 256 ? -17.343 16.289 10.869 1.00 91.06 256 PRO A CA 1
ATOM 2075 C C . PRO A 1 256 ? -16.081 17.000 11.373 1.00 91.06 256 PRO A C 1
ATOM 2077 O O . PRO A 1 256 ? -15.200 16.367 11.957 1.00 91.06 256 PRO A O 1
ATOM 2080 N N . MET A 1 257 ? -15.972 18.305 11.116 1.00 89.94 257 MET A N 1
ATOM 2081 C CA . MET A 1 257 ? -14.862 19.142 11.570 1.00 89.94 257 MET A CA 1
ATOM 2082 C C . MET A 1 257 ? -14.822 19.256 13.093 1.00 89.94 257 MET A C 1
ATOM 2084 O O . MET A 1 257 ? -13.784 18.986 13.689 1.00 89.94 257 MET A O 1
ATOM 2088 N N . GLU A 1 258 ? -15.958 19.578 13.706 1.00 88.56 258 GLU A N 1
ATOM 2089 C CA . GLU A 1 258 ? -16.087 19.704 15.157 1.00 88.56 258 GLU A CA 1
ATOM 2090 C C . GLU A 1 258 ? -15.737 18.388 15.854 1.00 88.56 258 GLU A C 1
ATOM 2092 O O . GLU A 1 258 ? -14.984 18.364 16.830 1.00 88.56 258 GLU A O 1
ATOM 2097 N N . LEU A 1 259 ? -16.203 17.266 15.298 1.00 91.19 259 LEU A N 1
ATOM 2098 C CA . LEU A 1 259 ? -15.886 15.965 15.865 1.00 91.19 259 LEU A CA 1
ATOM 2099 C C . LEU A 1 259 ? -14.392 15.622 15.797 1.00 91.19 259 LEU A C 1
ATOM 2101 O O . LEU A 1 259 ? -13.874 14.994 16.720 1.00 91.19 259 LEU A O 1
ATOM 2105 N N . ARG A 1 260 ? -13.691 16.021 14.727 1.00 91.56 260 ARG A N 1
ATOM 2106 C CA . ARG A 1 260 ? -12.241 15.793 14.584 1.00 91.56 260 ARG A CA 1
ATOM 2107 C C . ARG A 1 260 ? -11.403 16.576 15.581 1.00 91.56 260 ARG A C 1
ATOM 2109 O O . ARG A 1 260 ? -10.357 16.080 15.996 1.00 91.56 260 ARG A O 1
ATOM 2116 N N . ASP A 1 261 ? -11.841 17.772 15.939 1.00 90.06 261 ASP A N 1
ATOM 2117 C CA . ASP A 1 261 ? -11.113 18.606 16.889 1.00 90.06 261 ASP A CA 1
ATOM 2118 C C . ASP A 1 261 ? -11.359 18.134 18.332 1.00 90.06 261 ASP A C 1
ATOM 2120 O O . ASP A 1 261 ? -10.427 18.100 19.142 1.00 90.06 261 ASP A O 1
ATOM 2124 N N . SER A 1 262 ? -12.579 17.677 18.628 1.00 92.38 262 SER A N 1
ATOM 2125 C CA . SER A 1 262 ? -13.023 17.403 19.999 1.00 92.38 262 SER A CA 1
ATOM 2126 C C . SER A 1 262 ? -12.934 15.940 20.442 1.00 92.38 262 SER A C 1
ATOM 2128 O O . SER A 1 262 ? -12.813 15.691 21.640 1.00 92.38 262 SER A O 1
ATOM 2130 N N . PHE A 1 263 ? -12.966 14.956 19.533 1.00 95.38 263 PHE A N 1
ATOM 2131 C CA . PHE A 1 263 ? -13.135 13.543 19.908 1.00 95.38 263 PHE A CA 1
ATOM 2132 C C . PHE A 1 263 ? -12.078 12.609 19.316 1.00 95.38 263 PHE A C 1
ATOM 2134 O O . PHE A 1 263 ? -11.715 12.683 18.142 1.00 95.38 263 PHE A O 1
ATOM 2141 N N . VAL A 1 264 ? -11.625 11.636 20.115 1.00 96.81 264 VAL A N 1
ATOM 2142 C CA . VAL A 1 264 ? -10.619 10.655 19.666 1.00 96.81 264 VAL A CA 1
ATOM 2143 C C . VAL A 1 264 ? -11.165 9.693 18.610 1.00 96.81 264 VAL A C 1
ATOM 2145 O O . VAL A 1 264 ? -10.425 9.274 17.716 1.00 96.81 264 VAL A O 1
ATOM 2148 N N . HIS A 1 265 ? -12.466 9.381 18.658 1.00 95.56 265 HIS A N 1
ATOM 2149 C CA . HIS A 1 265 ? -13.124 8.470 17.717 1.00 95.56 265 HIS A CA 1
ATOM 2150 C C . HIS A 1 265 ? -13.183 9.018 16.289 1.00 95.56 265 HIS A C 1
ATOM 2152 O O . HIS A 1 265 ? -13.587 8.313 15.376 1.00 95.56 265 HIS A O 1
ATOM 2158 N N . ALA A 1 266 ? -12.825 10.283 16.065 1.00 93.69 266 ALA A N 1
ATOM 2159 C CA . ALA A 1 266 ? -12.736 10.863 14.730 1.00 93.69 266 ALA A CA 1
ATOM 2160 C C . ALA A 1 266 ? -11.437 10.494 13.998 1.00 93.69 266 ALA A C 1
ATOM 2162 O O . ALA A 1 266 ? -11.219 10.887 12.851 1.00 93.69 266 ALA A O 1
ATOM 2163 N N . HIS A 1 267 ? -10.557 9.732 14.651 1.00 94.06 267 HIS A N 1
ATOM 2164 C CA . HIS A 1 267 ? -9.266 9.348 14.113 1.00 94.06 267 HIS A CA 1
ATOM 2165 C C . HIS A 1 267 ? -9.127 7.832 13.993 1.00 94.06 267 HIS A C 1
ATOM 2167 O O . HIS A 1 267 ? -9.485 7.069 14.888 1.00 94.06 267 HIS A O 1
ATOM 2173 N N . SER A 1 268 ? -8.484 7.396 12.906 1.00 94.62 268 SER A N 1
ATOM 2174 C CA . SER A 1 268 ? -8.334 5.972 12.568 1.00 94.62 268 SER A CA 1
ATOM 2175 C C . SER A 1 268 ? -7.626 5.091 13.607 1.00 94.62 268 SER A C 1
ATOM 2177 O O . SER A 1 268 ? -7.710 3.872 13.497 1.00 94.62 268 SER A O 1
ATOM 2179 N N . VAL A 1 269 ? -6.935 5.662 14.602 1.00 96.69 269 VAL A N 1
ATOM 2180 C CA . VAL A 1 269 ? -6.401 4.889 15.740 1.00 96.69 269 VAL A CA 1
ATOM 2181 C C . VAL A 1 269 ? -7.529 4.249 16.551 1.00 96.69 269 VAL A C 1
ATOM 2183 O O . VAL A 1 269 ? -7.430 3.074 16.889 1.00 96.69 269 VAL A O 1
ATOM 2186 N N . ILE A 1 270 ? -8.624 4.976 16.792 1.00 97.94 270 ILE A N 1
ATOM 2187 C CA . ILE A 1 270 ? -9.769 4.456 17.542 1.00 97.94 270 ILE A CA 1
ATOM 2188 C C . ILE A 1 270 ? -10.571 3.475 16.698 1.00 97.94 270 ILE A C 1
ATOM 2190 O O . ILE A 1 270 ? -10.994 2.454 17.221 1.00 97.94 270 ILE A O 1
ATOM 2194 N N . TRP A 1 271 ? -10.718 3.702 15.390 1.00 97.94 271 TRP A N 1
ATOM 2195 C CA . TRP A 1 271 ? -11.394 2.726 14.524 1.00 97.94 271 TRP A CA 1
ATOM 2196 C C . TRP A 1 271 ? -10.658 1.380 14.529 1.00 97.94 271 TRP A C 1
ATOM 2198 O O . TRP A 1 271 ? -11.290 0.331 14.583 1.00 97.94 271 TRP A O 1
ATOM 2208 N N . LEU A 1 272 ? -9.320 1.403 14.525 1.00 98.31 272 LEU A N 1
ATOM 2209 C CA . LEU A 1 272 ? -8.506 0.193 14.659 1.00 98.31 272 LEU A CA 1
ATOM 2210 C C . LEU A 1 272 ? -8.637 -0.443 16.044 1.00 98.31 272 LEU A C 1
ATOM 2212 O O . LEU A 1 272 ? -8.766 -1.658 16.121 1.00 98.31 272 LEU A O 1
ATOM 2216 N N . ALA A 1 273 ? -8.653 0.354 17.112 1.00 98.44 273 ALA A N 1
ATOM 2217 C CA . ALA A 1 273 ? -8.857 -0.155 18.465 1.00 98.44 273 ALA A CA 1
ATOM 2218 C C . ALA A 1 273 ? -10.233 -0.831 18.624 1.00 98.44 273 ALA A C 1
ATOM 2220 O O . ALA A 1 273 ? -10.319 -1.928 19.167 1.00 98.44 273 ALA A O 1
ATOM 2221 N N . ILE A 1 274 ? -11.298 -0.221 18.089 1.00 98.56 274 ILE A N 1
ATOM 2222 C CA . ILE A 1 274 ? -12.647 -0.807 18.055 1.00 98.56 274 ILE A CA 1
ATOM 2223 C C . ILE A 1 274 ? -12.651 -2.096 17.228 1.00 98.56 274 ILE A C 1
ATOM 2225 O O . ILE A 1 274 ? -13.250 -3.077 17.651 1.00 98.56 274 ILE A O 1
ATOM 2229 N N . ALA A 1 275 ? -11.959 -2.128 16.086 1.00 98.31 275 ALA A N 1
ATOM 2230 C CA . ALA A 1 275 ? -11.842 -3.336 15.272 1.00 98.31 275 ALA A CA 1
ATOM 2231 C C . ALA A 1 275 ? -11.140 -4.480 16.023 1.00 98.31 275 ALA A C 1
ATOM 2233 O O . ALA A 1 275 ? -11.607 -5.612 15.962 1.00 98.31 275 ALA A O 1
ATOM 2234 N N . GLU A 1 276 ? -10.058 -4.200 16.762 1.00 97.75 276 GLU A N 1
ATOM 2235 C CA . GLU A 1 276 ? -9.365 -5.199 17.594 1.00 97.75 276 GLU A CA 1
ATOM 2236 C C . GLU A 1 276 ? -10.277 -5.753 18.700 1.00 97.75 276 GLU A C 1
ATOM 2238 O O . GLU A 1 276 ? -10.338 -6.970 18.902 1.00 97.75 276 GLU A O 1
ATOM 2243 N N . VAL A 1 277 ? -11.049 -4.883 19.360 1.00 98.25 277 VAL A N 1
ATOM 2244 C CA . VAL A 1 277 ? -12.074 -5.290 20.335 1.00 98.25 277 VAL A CA 1
ATOM 2245 C C . VAL A 1 277 ? -13.166 -6.126 19.663 1.00 98.25 277 VAL A C 1
ATOM 2247 O O . VAL A 1 277 ? -13.540 -7.177 20.178 1.00 98.25 277 VAL A O 1
ATOM 2250 N N . GLY A 1 278 ? -13.636 -5.711 18.487 1.00 97.81 278 GLY A N 1
ATOM 2251 C CA . GLY A 1 278 ? -14.635 -6.421 17.693 1.00 97.81 278 GLY A CA 1
ATOM 2252 C C . GLY A 1 278 ? -14.204 -7.833 17.318 1.00 97.81 278 GLY A C 1
ATOM 2253 O O . GLY A 1 278 ? -14.974 -8.771 17.511 1.00 97.81 278 GLY A O 1
ATOM 2254 N N . CYS A 1 279 ? -12.955 -8.014 16.875 1.00 97.62 279 CYS A N 1
ATOM 2255 C CA . CYS A 1 279 ? -12.385 -9.340 16.621 1.00 97.62 279 CYS A CA 1
ATOM 2256 C C . CYS A 1 279 ? -12.478 -10.237 17.850 1.00 97.62 279 CYS A C 1
ATOM 2258 O O . CYS A 1 279 ? -12.931 -11.378 17.762 1.00 97.62 279 CYS A O 1
ATOM 2260 N N . TYR A 1 280 ? -12.058 -9.713 19.003 1.00 97.31 280 TYR A N 1
ATOM 2261 C CA . TYR A 1 280 ? -12.098 -10.465 20.248 1.00 97.31 280 TYR A CA 1
ATOM 2262 C C . TYR A 1 280 ? -13.531 -10.837 20.633 1.00 97.31 280 TYR A C 1
ATOM 2264 O O . TYR A 1 280 ? -13.787 -11.990 20.985 1.00 97.31 280 TYR A O 1
ATOM 2272 N N . LEU A 1 281 ? -14.463 -9.887 20.556 1.00 97.38 281 LEU A N 1
ATOM 2273 C CA . LEU A 1 281 ? -15.861 -10.107 20.902 1.00 97.38 281 LEU A CA 1
ATOM 2274 C C . LEU A 1 281 ? -16.515 -11.135 19.971 1.00 97.38 281 LEU A C 1
ATOM 2276 O O . LEU A 1 281 ? -17.059 -12.122 20.449 1.00 97.38 281 LEU A O 1
ATOM 2280 N N . ILE A 1 282 ? -16.393 -10.984 18.653 1.00 96.88 282 ILE A N 1
ATOM 2281 C CA . ILE A 1 282 ? -16.962 -11.936 17.685 1.00 96.88 282 ILE A CA 1
ATOM 2282 C C . ILE A 1 282 ? -16.386 -13.343 17.897 1.00 96.88 282 ILE A C 1
ATOM 2284 O O . ILE A 1 282 ? -17.101 -14.345 17.816 1.00 96.88 282 ILE A O 1
ATOM 2288 N N . LYS A 1 283 ? -15.091 -13.438 18.221 1.00 95.75 283 LYS A N 1
ATOM 2289 C CA . LYS A 1 283 ? -14.437 -14.723 18.459 1.00 95.75 283 LYS A CA 1
ATOM 2290 C C . LYS A 1 283 ? -14.907 -15.409 19.738 1.00 95.75 283 LYS A C 1
ATOM 2292 O O . LYS A 1 283 ? -15.208 -16.606 19.701 1.00 95.75 283 LYS A O 1
ATOM 2297 N N . ASN A 1 284 ? -14.911 -14.683 20.854 1.00 95.62 284 ASN A N 1
ATOM 2298 C CA . ASN A 1 284 ? -15.038 -15.250 22.202 1.00 95.62 284 ASN A CA 1
ATOM 2299 C C . ASN A 1 284 ? -16.444 -15.096 22.801 1.00 95.62 284 ASN A C 1
ATOM 2301 O O . ASN A 1 284 ? -16.776 -15.777 23.766 1.00 95.62 284 ASN A O 1
ATOM 2305 N N . ARG A 1 285 ? -17.262 -14.211 22.231 1.00 95.44 285 ARG A N 1
ATOM 2306 C CA . ARG A 1 285 ? -18.622 -13.848 22.656 1.00 95.44 285 ARG A CA 1
ATOM 2307 C C . ARG A 1 285 ? -19.603 -13.884 21.467 1.00 95.44 285 ARG A C 1
ATOM 2309 O O . ARG A 1 285 ? -20.321 -12.917 21.226 1.00 95.44 285 ARG A O 1
ATOM 2316 N N . PRO A 1 286 ? -19.645 -14.971 20.667 1.00 94.06 286 PRO A N 1
ATOM 2317 C CA . PRO A 1 286 ? -20.391 -14.990 19.403 1.00 94.06 286 PRO A CA 1
ATOM 2318 C C . PRO A 1 286 ? -21.908 -14.800 19.568 1.00 94.06 286 PRO A C 1
ATOM 2320 O O . PRO A 1 286 ? -22.570 -14.400 18.616 1.00 94.06 286 PRO A O 1
ATOM 2323 N N . THR A 1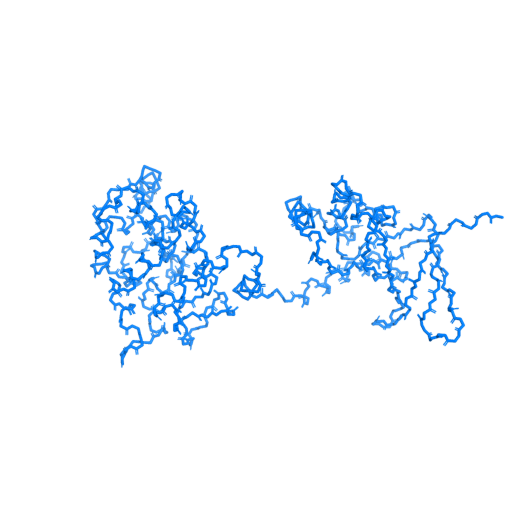 287 ? -22.458 -15.071 20.754 1.00 95.06 287 THR A N 1
ATOM 2324 C CA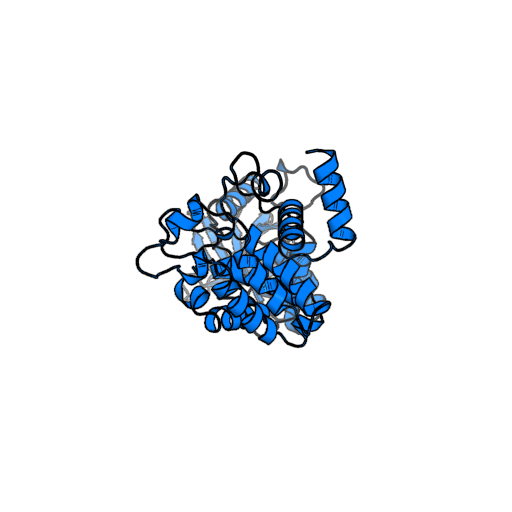 . THR A 1 287 ? -23.897 -14.989 21.049 1.00 95.06 287 THR A CA 1
ATOM 2325 C C . THR A 1 287 ? -24.331 -13.663 21.674 1.00 95.06 287 THR A C 1
ATOM 2327 O O . THR A 1 287 ? -25.511 -13.336 21.628 1.00 95.06 287 THR A O 1
ATOM 2330 N N . ASP A 1 288 ? -23.409 -12.919 22.289 1.00 96.06 288 ASP A N 1
ATOM 2331 C CA . ASP A 1 288 ? -23.699 -11.758 23.140 1.00 96.06 288 ASP A CA 1
ATOM 2332 C C . ASP A 1 288 ? -22.808 -10.536 22.848 1.00 96.06 288 ASP A C 1
ATOM 2334 O O . ASP A 1 288 ? -22.953 -9.510 23.509 1.00 96.06 288 ASP A O 1
ATOM 2338 N N . TRP A 1 289 ? -21.924 -10.584 21.841 1.00 97.12 289 TRP A N 1
ATOM 2339 C CA . TRP A 1 289 ? -21.013 -9.477 21.512 1.00 97.12 289 TRP A CA 1
ATOM 2340 C C . TRP A 1 289 ? -21.717 -8.127 21.304 1.00 97.12 289 TRP A C 1
ATOM 2342 O O . TRP A 1 289 ? -21.162 -7.097 21.686 1.00 97.12 289 TRP A O 1
ATOM 2352 N N . MET A 1 290 ? -22.936 -8.119 20.752 1.00 97.25 290 MET A N 1
ATOM 2353 C CA . MET A 1 290 ? -23.719 -6.895 20.533 1.00 97.25 290 MET A CA 1
ATOM 2354 C C . MET A 1 290 ? -24.012 -6.155 21.846 1.00 97.25 290 MET A C 1
ATOM 2356 O O . MET A 1 290 ? -23.887 -4.936 21.900 1.00 97.25 290 MET A O 1
ATOM 2360 N N . GLN A 1 291 ? -24.279 -6.883 22.938 1.00 97.62 291 GLN A N 1
ATOM 2361 C CA . GLN A 1 291 ? -24.531 -6.295 24.264 1.00 97.62 291 GLN A CA 1
ATOM 2362 C C . GLN A 1 291 ? -23.297 -5.570 24.821 1.00 97.62 291 GLN A C 1
ATOM 2364 O O . GLN A 1 291 ? -23.405 -4.664 25.645 1.00 97.62 291 GLN A O 1
ATOM 2369 N N . TYR A 1 292 ? -22.098 -5.977 24.396 1.00 98.00 292 TYR A N 1
ATOM 2370 C CA . TYR A 1 292 ? -20.853 -5.304 24.758 1.00 98.00 292 TYR A CA 1
ATOM 2371 C C . TYR A 1 292 ? -20.571 -4.096 23.861 1.00 98.00 292 TYR A C 1
ATOM 2373 O O . TYR A 1 292 ? -20.027 -3.105 24.343 1.00 98.00 292 TYR A O 1
ATOM 2381 N N . VAL A 1 293 ? -20.962 -4.154 22.584 1.00 97.81 293 VAL A N 1
ATOM 2382 C CA . VAL A 1 293 ? -20.889 -3.007 21.664 1.00 97.81 293 VAL A CA 1
ATOM 2383 C C . VAL A 1 293 ? -21.839 -1.891 22.100 1.00 97.81 293 VAL A C 1
ATOM 2385 O O . VAL A 1 293 ? -21.457 -0.726 22.042 1.00 97.81 293 VAL A O 1
ATOM 2388 N N . GLU A 1 294 ? -23.014 -2.222 22.639 1.00 97.56 294 GLU A N 1
ATOM 2389 C CA . GLU A 1 294 ? -23.945 -1.240 23.210 1.00 97.56 294 GLU A CA 1
ATOM 2390 C C . GLU A 1 294 ? -23.281 -0.369 24.290 1.00 97.56 294 GLU A C 1
ATOM 2392 O O . GLU A 1 294 ? -23.462 0.845 24.340 1.00 97.56 294 GLU A O 1
ATOM 2397 N N . ARG A 1 295 ? -22.394 -0.955 25.103 1.00 97.94 295 ARG A N 1
ATOM 2398 C CA . ARG A 1 295 ? -21.687 -0.243 26.181 1.00 97.94 295 ARG A CA 1
ATOM 2399 C C . ARG A 1 295 ? -20.718 0.832 25.681 1.00 97.94 295 ARG A C 1
ATOM 2401 O O . ARG A 1 295 ? -20.289 1.659 26.486 1.00 97.94 295 ARG A O 1
ATOM 2408 N N . LEU A 1 296 ? -20.395 0.873 24.382 1.00 97.81 296 LEU A N 1
ATOM 2409 C CA . LEU A 1 296 ? -19.614 1.967 23.783 1.00 97.81 296 LEU A CA 1
ATOM 2410 C C . LEU A 1 296 ? -20.284 3.337 23.981 1.00 97.81 296 LEU A C 1
ATOM 2412 O O . LEU A 1 296 ? -19.581 4.350 24.023 1.00 97.81 296 LEU A O 1
ATOM 2416 N N . GLN A 1 297 ? -21.607 3.364 24.175 1.00 96.19 297 GLN A N 1
ATOM 2417 C CA . GLN A 1 297 ? -22.381 4.580 24.430 1.00 96.19 297 GLN A CA 1
ATOM 2418 C C . GLN A 1 297 ? -21.999 5.284 25.742 1.00 96.19 297 GLN A C 1
ATOM 2420 O O . GLN A 1 297 ? -22.225 6.483 25.902 1.00 96.19 297 GLN A O 1
ATOM 2425 N N . HIS A 1 298 ? -21.402 4.548 26.685 1.00 95.44 298 HIS A N 1
ATOM 2426 C CA . HIS A 1 298 ? -21.000 5.060 27.997 1.00 95.44 298 HIS A CA 1
ATOM 2427 C C . HIS A 1 298 ? -19.556 5.575 28.028 1.00 95.44 298 HIS A C 1
ATOM 2429 O O . HIS A 1 298 ? -19.131 6.153 29.027 1.00 95.44 298 HIS A O 1
ATOM 2435 N N . ILE A 1 299 ? -18.789 5.376 26.952 1.00 97.38 299 ILE A N 1
ATOM 2436 C CA . ILE A 1 299 ? -17.398 5.819 26.884 1.00 97.38 299 ILE A CA 1
ATOM 2437 C C . ILE A 1 299 ? -17.358 7.325 26.621 1.00 97.38 299 ILE A C 1
ATOM 2439 O O . ILE A 1 299 ? -17.938 7.824 25.656 1.00 97.38 299 ILE A O 1
ATOM 2443 N N . ASN A 1 300 ? -16.604 8.060 27.442 1.00 96.81 300 ASN A N 1
ATOM 2444 C CA . ASN A 1 300 ? -16.298 9.453 27.145 1.00 96.81 300 ASN A CA 1
ATOM 2445 C C . ASN A 1 300 ? -15.204 9.543 26.074 1.00 96.81 300 ASN A C 1
ATOM 2447 O O . ASN A 1 300 ? -14.015 9.379 26.340 1.00 96.81 300 ASN A O 1
ATOM 2451 N N . TRP A 1 301 ? -15.610 9.838 24.844 1.00 97.12 301 TRP A N 1
ATOM 2452 C CA . TRP A 1 301 ? -14.708 9.940 23.697 1.00 97.12 301 TRP A CA 1
ATOM 2453 C C . TRP A 1 301 ? -14.000 11.295 23.562 1.00 97.12 301 TRP A C 1
ATOM 2455 O O . TRP A 1 301 ? -13.297 11.514 22.567 1.00 97.12 301 TRP A O 1
ATOM 2465 N N . SER A 1 302 ? -14.202 12.222 24.505 1.00 96.00 302 SER A N 1
ATOM 2466 C CA . SER A 1 302 ? -13.564 13.537 24.461 1.00 96.00 302 SER A CA 1
ATOM 2467 C C . SER A 1 302 ? -12.045 13.401 24.431 1.00 96.00 302 SER A C 1
ATOM 2469 O O . SER A 1 302 ? -11.441 12.722 25.257 1.00 96.00 302 SER A O 1
ATOM 2471 N N . ARG A 1 303 ? -11.402 14.113 23.508 1.00 94.75 303 ARG A N 1
ATOM 2472 C CA . ARG A 1 303 ? -9.942 14.174 23.391 1.00 94.75 303 ARG A CA 1
ATOM 2473 C C . ARG A 1 303 ? -9.270 14.785 24.620 1.00 94.75 303 ARG A C 1
ATOM 2475 O O . ARG A 1 303 ? -8.094 14.516 24.859 1.00 94.75 303 ARG A O 1
ATOM 2482 N N . THR A 1 304 ? -9.991 15.610 25.375 1.00 94.88 304 THR A N 1
ATOM 2483 C CA . THR A 1 304 ? -9.488 16.226 26.608 1.00 94.88 304 THR A CA 1
ATOM 2484 C C . THR A 1 304 ? -9.637 15.325 27.829 1.00 94.88 304 THR A C 1
ATOM 2486 O O . THR A 1 304 ? -9.074 15.650 28.872 1.00 94.88 304 THR A O 1
ATOM 2489 N N . ASP A 1 305 ? -10.348 14.198 27.719 1.00 96.62 305 ASP A N 1
ATOM 2490 C CA . ASP A 1 305 ? -10.480 13.263 28.830 1.00 96.62 305 ASP A CA 1
ATOM 2491 C C . ASP A 1 305 ? -9.112 12.614 29.146 1.00 96.62 305 ASP A C 1
ATOM 2493 O O . ASP A 1 305 ? -8.465 12.065 28.239 1.00 96.62 305 ASP A O 1
ATOM 2497 N N . PRO A 1 306 ? -8.644 12.670 30.411 1.00 95.62 306 PRO A N 1
ATOM 2498 C CA . PRO A 1 306 ? -7.350 12.125 30.815 1.00 95.62 306 PRO A CA 1
ATOM 2499 C C . PRO A 1 306 ? -7.154 10.646 30.478 1.00 95.62 306 PRO A C 1
ATOM 2501 O O . PRO A 1 306 ? -6.015 10.232 30.265 1.00 95.62 306 PRO A O 1
ATOM 2504 N N . GLN A 1 307 ? -8.228 9.854 30.367 1.00 96.06 307 GLN A N 1
ATOM 2505 C CA . GLN A 1 307 ? -8.128 8.421 30.082 1.00 96.06 307 GLN A CA 1
ATOM 2506 C C . GLN A 1 307 ? -7.415 8.118 28.755 1.00 96.06 307 GLN A C 1
ATOM 2508 O O . GLN A 1 307 ? -6.810 7.055 28.605 1.00 96.06 307 GLN A O 1
ATOM 2513 N N . TRP A 1 308 ? -7.454 9.053 27.799 1.00 97.38 308 TRP A N 1
ATOM 2514 C CA . TRP A 1 308 ? -6.835 8.897 26.483 1.00 97.38 308 TRP A CA 1
ATOM 2515 C C . TRP A 1 308 ? -5.364 9.329 26.429 1.00 97.38 308 TRP A C 1
ATOM 2517 O O . TRP A 1 308 ? -4.689 9.031 25.434 1.00 97.38 308 TRP A O 1
ATOM 2527 N N . GLN A 1 309 ? -4.859 10.009 27.464 1.00 96.12 309 GLN A N 1
ATOM 2528 C CA . GLN A 1 309 ? -3.465 10.451 27.541 1.00 96.12 309 GLN A CA 1
ATOM 2529 C C . GLN A 1 309 ? -2.523 9.257 27.697 1.00 96.12 309 GLN A C 1
ATOM 2531 O O . GLN A 1 309 ? -2.822 8.294 28.397 1.00 96.12 309 GLN A O 1
ATOM 2536 N N . GLY A 1 310 ? -1.400 9.273 26.978 1.00 94.25 310 GLY A N 1
ATOM 2537 C CA . GLY A 1 310 ? -0.461 8.146 26.932 1.00 94.25 310 GLY A CA 1
ATOM 2538 C C . GLY A 1 310 ? -0.953 6.950 26.099 1.00 94.25 310 GLY A C 1
ATOM 2539 O O . GLY A 1 310 ? -0.145 6.133 25.660 1.00 94.25 310 GLY A O 1
ATOM 2540 N N . ARG A 1 311 ? -2.260 6.882 25.806 1.00 96.44 311 ARG A N 1
ATOM 2541 C CA . ARG A 1 311 ? -2.886 5.895 24.915 1.00 96.44 311 ARG A CA 1
ATOM 2542 C C . ARG A 1 311 ? -2.883 6.412 23.484 1.00 96.44 311 ARG A C 1
ATOM 2544 O O . ARG A 1 311 ? -1.840 6.392 22.847 1.00 96.44 311 ARG A O 1
ATOM 2551 N N . CYS A 1 312 ? -3.994 6.922 22.957 1.00 96.88 312 CYS A N 1
ATOM 2552 C CA . CYS A 1 312 ? -4.010 7.518 21.618 1.00 96.88 312 CYS A CA 1
ATOM 2553 C C . CYS A 1 312 ? -3.601 8.993 21.596 1.00 96.88 312 CYS A C 1
ATOM 2555 O O . CYS A 1 312 ? -3.256 9.485 20.521 1.00 96.88 312 CYS A O 1
ATOM 2557 N N . VAL A 1 313 ? -3.633 9.701 22.732 1.00 96.88 313 VAL A N 1
ATOM 2558 C CA . VAL A 1 313 ? -3.229 11.110 22.825 1.00 96.88 313 VAL A CA 1
ATOM 2559 C C . VAL A 1 313 ? -1.840 11.200 23.453 1.00 96.88 313 VAL A C 1
ATOM 2561 O O . VAL A 1 313 ? -1.645 10.826 24.604 1.00 96.88 313 VAL A O 1
ATOM 2564 N N . ILE A 1 314 ? -0.866 11.703 22.693 1.00 94.38 314 ILE A N 1
ATOM 2565 C CA . ILE A 1 314 ? 0.523 11.901 23.119 1.00 94.38 314 ILE A CA 1
ATOM 2566 C C . ILE A 1 314 ? 0.877 13.371 22.917 1.00 94.38 314 ILE A C 1
ATOM 2568 O O . ILE A 1 314 ? 0.885 13.858 21.784 1.00 94.38 314 ILE A O 1
ATOM 2572 N N . SER A 1 315 ? 1.133 14.090 24.013 1.00 89.62 315 SER A N 1
ATOM 2573 C CA . SER A 1 315 ? 1.456 15.529 23.996 1.00 89.62 315 SER A CA 1
ATOM 2574 C C . SER A 1 315 ? 0.459 16.345 23.158 1.00 89.62 315 SER A C 1
ATOM 2576 O O . SER A 1 315 ? 0.835 17.155 22.310 1.00 89.62 315 SER A O 1
ATOM 2578 N N . GLY A 1 316 ? -0.836 16.060 23.330 1.00 86.94 316 GLY A N 1
ATOM 2579 C CA . GLY A 1 316 ? -1.920 16.724 22.605 1.00 86.94 316 GLY A CA 1
ATOM 2580 C C . GLY A 1 316 ? -2.083 16.309 21.139 1.00 86.94 316 GLY A C 1
ATOM 2581 O O . GLY A 1 316 ? -2.992 16.808 20.479 1.00 86.94 316 GLY A O 1
ATOM 2582 N N . ARG A 1 317 ? -1.266 15.391 20.604 1.00 91.38 317 ARG A N 1
ATOM 2583 C CA . ARG A 1 317 ? -1.380 14.848 19.238 1.00 91.38 317 ARG A CA 1
ATOM 2584 C C . ARG A 1 317 ? -1.925 13.425 19.249 1.00 91.38 317 ARG A C 1
ATOM 2586 O O . ARG A 1 317 ? -1.735 12.688 20.207 1.00 91.38 317 ARG A O 1
ATOM 2593 N N . ILE A 1 318 ? -2.567 13.026 18.155 1.00 93.75 318 ILE A N 1
ATOM 2594 C CA . ILE A 1 318 ? -3.036 11.648 17.987 1.00 93.75 318 ILE A CA 1
ATOM 2595 C C . ILE A 1 318 ? -1.897 10.789 17.453 1.00 93.75 318 ILE A C 1
ATOM 2597 O O . ILE A 1 318 ? -1.351 11.082 16.388 1.00 93.75 318 ILE A O 1
ATOM 2601 N N . SER A 1 319 ? -1.570 9.715 18.167 1.00 95.00 319 SER A N 1
ATOM 2602 C CA . SER A 1 319 ? -0.611 8.708 17.718 1.00 95.00 319 SER A CA 1
ATOM 2603 C C . SER A 1 319 ? -1.331 7.466 17.202 1.00 95.00 319 SER A C 1
ATOM 2605 O O . SER A 1 319 ? -2.241 6.951 17.843 1.00 95.00 319 SER A O 1
ATOM 2607 N N . LYS A 1 320 ? -0.889 6.958 16.04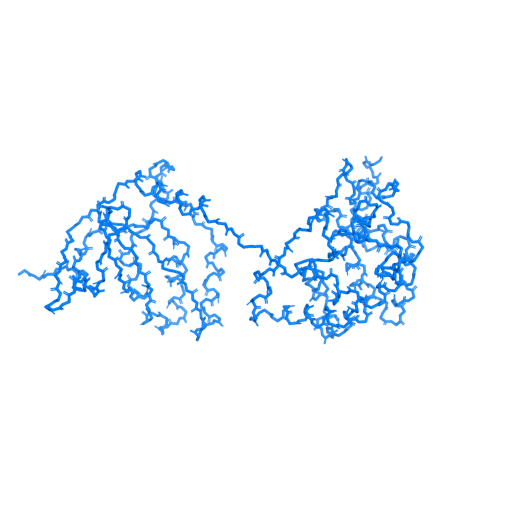8 1.00 93.88 320 LYS A N 1
ATOM 2608 C CA . LYS A 1 320 ? -1.381 5.718 15.423 1.00 93.88 320 LYS A CA 1
ATOM 2609 C C . LYS A 1 320 ? -0.322 4.604 15.450 1.00 93.88 320 LYS A C 1
ATOM 2611 O O . LYS A 1 320 ? -0.341 3.709 14.606 1.00 93.88 320 LYS A O 1
ATOM 2616 N N . ALA A 1 321 ? 0.657 4.668 16.355 1.00 95.31 321 ALA A N 1
ATOM 2617 C CA . ALA A 1 321 ? 1.604 3.565 16.495 1.00 95.31 321 ALA A CA 1
ATOM 2618 C C . ALA A 1 321 ? 0.890 2.319 17.045 1.00 95.31 321 ALA A C 1
ATOM 2620 O O . ALA A 1 321 ? -0.136 2.422 17.717 1.00 95.31 321 ALA A O 1
ATOM 2621 N N . ARG A 1 322 ? 1.445 1.131 16.772 1.00 94.62 322 ARG A N 1
ATOM 2622 C CA . ARG A 1 322 ? 0.830 -0.149 17.161 1.00 94.62 322 ARG A CA 1
ATOM 2623 C C . ARG A 1 322 ? 0.518 -0.216 18.658 1.00 94.62 322 ARG A C 1
ATOM 2625 O O . ARG A 1 322 ? -0.571 -0.628 19.028 1.00 94.62 322 ARG A O 1
ATOM 2632 N N . GLN A 1 323 ? 1.445 0.233 19.500 1.00 95.44 323 GLN A N 1
ATOM 2633 C CA . GLN A 1 323 ? 1.249 0.250 20.949 1.00 95.44 323 GLN A CA 1
ATOM 2634 C C . GLN A 1 323 ? 0.090 1.165 21.369 1.00 95.44 323 GLN A C 1
ATOM 2636 O O . GLN A 1 323 ? -0.690 0.791 22.235 1.00 95.44 323 GLN A O 1
ATOM 2641 N N . ASN A 1 324 ? -0.075 2.323 20.722 1.00 97.12 324 ASN A N 1
ATOM 2642 C CA . ASN A 1 324 ? -1.170 3.247 21.021 1.00 97.12 324 ASN A CA 1
ATOM 2643 C C . ASN A 1 324 ? -2.535 2.664 20.625 1.00 97.12 324 ASN A C 1
ATOM 2645 O O . ASN A 1 324 ? -3.501 2.856 21.355 1.00 97.12 324 ASN A O 1
ATOM 2649 N N . ILE A 1 325 ? -2.611 1.916 19.516 1.00 98.00 325 ILE A N 1
ATOM 2650 C CA . ILE A 1 325 ? -3.830 1.186 19.125 1.00 98.00 325 ILE A CA 1
ATOM 2651 C C . ILE A 1 325 ? -4.196 0.166 20.211 1.00 98.00 325 ILE A C 1
ATOM 2653 O O . ILE A 1 325 ? -5.326 0.180 20.691 1.00 98.00 325 ILE A O 1
ATOM 2657 N N . ILE A 1 326 ? -3.224 -0.641 20.656 1.00 97.69 326 ILE A N 1
ATOM 2658 C CA . ILE A 1 326 ? -3.439 -1.661 21.691 1.00 97.69 326 ILE A CA 1
ATOM 2659 C C . ILE A 1 326 ? -3.884 -1.012 23.004 1.00 97.69 326 ILE A C 1
ATOM 2661 O O . ILE A 1 326 ? -4.901 -1.407 23.562 1.00 97.69 326 ILE A O 1
ATOM 2665 N N . LEU A 1 327 ? -3.194 0.027 23.479 1.00 98.12 327 LEU A N 1
ATOM 2666 C CA . LEU A 1 327 ? -3.566 0.715 24.719 1.00 98.12 327 LEU A CA 1
ATOM 2667 C C . LEU A 1 327 ? -4.953 1.364 24.637 1.00 98.12 327 LEU A C 1
ATOM 2669 O O . LEU A 1 327 ? -5.692 1.359 25.622 1.00 98.12 327 LEU A O 1
ATOM 2673 N N . SER A 1 328 ? -5.336 1.901 23.478 1.00 98.44 328 SER A N 1
ATOM 2674 C CA . SER A 1 328 ? -6.704 2.369 23.248 1.00 98.44 328 SER A CA 1
ATOM 2675 C C . SER A 1 328 ? -7.713 1.220 23.243 1.00 98.44 328 SER A C 1
ATOM 2677 O O . SER A 1 328 ? -8.781 1.371 23.828 1.00 98.44 328 SER A O 1
ATOM 2679 N N . SER A 1 329 ? -7.379 0.065 22.657 1.00 98.44 329 SER A N 1
ATOM 2680 C CA . SER A 1 329 ? -8.234 -1.131 22.700 1.00 98.44 329 SER A CA 1
ATOM 2681 C C . SER A 1 329 ? -8.429 -1.623 24.139 1.00 98.44 329 SER A C 1
ATOM 2683 O O . SER A 1 329 ? -9.548 -1.933 24.534 1.00 98.44 329 SER A O 1
ATOM 2685 N N . ASN A 1 330 ? -7.375 -1.580 24.963 1.00 98.44 330 ASN A N 1
ATOM 2686 C CA . ASN A 1 330 ? -7.415 -1.968 26.372 1.00 98.44 330 ASN A CA 1
ATOM 2687 C C . ASN A 1 330 ? -8.371 -1.095 27.175 1.00 98.44 330 ASN A C 1
ATOM 2689 O O . ASN A 1 330 ? -9.142 -1.594 27.993 1.00 98.44 330 ASN A O 1
ATOM 2693 N N . LEU A 1 331 ? -8.338 0.214 26.931 1.00 98.12 331 LEU A N 1
ATOM 2694 C CA . LEU A 1 331 ? -9.267 1.132 27.571 1.00 98.12 331 LEU A CA 1
ATOM 2695 C C . LEU A 1 331 ? -10.715 0.825 27.169 1.00 98.12 331 LEU A C 1
ATOM 2697 O O . LEU A 1 331 ? -11.592 0.826 28.030 1.00 98.12 331 LEU A O 1
ATOM 2701 N N . ILE A 1 332 ? -10.963 0.519 25.894 1.00 98.50 332 ILE A N 1
ATOM 2702 C CA . ILE A 1 332 ? -12.297 0.132 25.421 1.00 98.50 332 ILE A CA 1
ATOM 2703 C C . ILE A 1 332 ? -12.741 -1.173 26.094 1.00 98.50 332 ILE A C 1
ATOM 2705 O O . ILE A 1 332 ? -13.825 -1.193 26.666 1.00 98.50 332 ILE A O 1
ATOM 2709 N N . PHE A 1 333 ? -11.904 -2.219 26.115 1.00 98.44 333 PHE A N 1
ATOM 2710 C CA . PHE A 1 333 ? -12.192 -3.484 26.808 1.00 98.44 333 PHE A CA 1
ATOM 2711 C C . PHE A 1 333 ? -12.599 -3.267 28.270 1.00 98.44 333 PHE A C 1
ATOM 2713 O O . PHE A 1 333 ? -13.636 -3.771 28.703 1.00 98.44 333 PHE A O 1
ATOM 2720 N N . LYS A 1 334 ? -11.818 -2.468 29.011 1.00 97.31 334 LYS A N 1
ATOM 2721 C CA . LYS A 1 334 ? -12.108 -2.131 30.410 1.00 97.31 334 LYS A CA 1
ATOM 2722 C C . LYS A 1 334 ? -13.461 -1.432 30.556 1.00 97.31 334 LYS A C 1
ATOM 2724 O O . LYS A 1 334 ? -14.258 -1.842 31.394 1.00 97.31 334 LYS A O 1
ATOM 2729 N N . ASN A 1 335 ? -13.745 -0.429 29.722 1.00 97.56 335 ASN A N 1
ATOM 2730 C CA . ASN A 1 335 ? -15.003 0.321 29.778 1.00 97.56 335 ASN A CA 1
ATOM 2731 C C . ASN A 1 335 ? -16.234 -0.532 29.431 1.00 97.56 335 ASN A C 1
ATOM 2733 O O . ASN A 1 335 ? -17.293 -0.345 30.022 1.00 97.56 335 ASN A O 1
ATOM 2737 N N . ILE A 1 336 ? -16.107 -1.492 28.510 1.00 97.38 336 ILE A N 1
ATOM 2738 C CA . ILE A 1 336 ? -17.214 -2.397 28.160 1.00 97.38 336 ILE A CA 1
ATOM 2739 C C . ILE A 1 336 ? -17.306 -3.617 29.092 1.00 97.38 336 ILE A C 1
ATOM 2741 O O . ILE A 1 336 ? -18.193 -4.452 28.924 1.00 97.38 336 ILE A O 1
ATOM 2745 N N . GLY A 1 337 ? -16.434 -3.731 30.099 1.00 96.50 337 GLY A N 1
ATOM 2746 C CA . GLY A 1 337 ? -16.471 -4.802 31.097 1.00 96.50 337 GLY A CA 1
ATOM 2747 C C . GLY A 1 337 ? -15.988 -6.158 30.577 1.00 96.50 337 GLY A C 1
ATOM 2748 O O . GLY A 1 337 ? -16.525 -7.195 30.969 1.00 96.50 337 GLY A O 1
ATOM 2749 N N . ILE A 1 338 ? -15.001 -6.158 29.680 1.00 96.69 338 ILE A N 1
ATOM 2750 C CA . ILE A 1 338 ? -14.333 -7.359 29.172 1.00 96.69 338 ILE A CA 1
ATOM 2751 C C . ILE A 1 338 ? -12.902 -7.415 29.733 1.00 96.69 338 ILE A C 1
ATOM 2753 O O . ILE A 1 338 ? -12.167 -6.431 29.610 1.00 96.69 338 ILE A O 1
ATOM 2757 N N . PRO A 1 339 ? -12.474 -8.544 30.332 1.00 95.56 339 PRO A N 1
ATOM 2758 C CA . PRO A 1 339 ? -11.085 -8.733 30.743 1.00 95.56 339 PRO A CA 1
ATOM 2759 C C . PRO A 1 339 ? -10.119 -8.614 29.561 1.00 95.56 339 PRO A C 1
ATOM 2761 O O . PRO A 1 339 ? -10.425 -9.059 28.453 1.00 95.56 339 PRO A O 1
ATOM 2764 N N . LEU A 1 340 ? -8.937 -8.046 29.800 1.00 96.62 340 LEU A N 1
ATOM 2765 C CA . LEU A 1 340 ? -7.927 -7.923 28.755 1.00 96.62 340 LEU A CA 1
ATOM 2766 C C . LEU A 1 340 ? -7.397 -9.306 28.340 1.00 96.62 340 LEU A C 1
ATOM 2768 O O . LEU A 1 340 ? -7.117 -10.138 29.204 1.00 96.62 340 LEU A O 1
ATOM 2772 N N . PRO A 1 341 ? -7.187 -9.549 27.033 1.00 94.38 341 PRO A N 1
ATOM 2773 C CA . PRO A 1 341 ? -6.360 -10.662 26.576 1.00 94.38 341 PRO A CA 1
ATOM 2774 C C . PRO A 1 341 ? -4.966 -10.614 27.217 1.00 94.38 341 PRO A C 1
ATOM 2776 O O . PRO A 1 341 ? -4.436 -9.532 27.449 1.00 94.38 341 PRO A O 1
ATOM 2779 N N . GLU A 1 342 ? -4.322 -11.761 27.431 1.00 94.00 342 GLU A N 1
ATOM 2780 C CA . GLU A 1 342 ? -3.020 -11.829 28.119 1.00 94.00 342 GLU A CA 1
ATOM 2781 C C . GLU A 1 342 ? -1.948 -10.924 27.480 1.00 94.00 342 GLU A C 1
ATOM 2783 O O . GLU A 1 342 ? -1.309 -10.125 28.161 1.00 94.00 342 GLU A O 1
ATOM 2788 N N . ALA A 1 343 ? -1.814 -10.967 26.151 1.00 92.75 343 ALA A N 1
ATOM 2789 C CA . ALA A 1 343 ? -0.874 -10.113 25.420 1.00 92.75 343 ALA A CA 1
ATOM 2790 C C . ALA A 1 343 ? -1.179 -8.609 25.580 1.00 92.75 343 ALA A C 1
ATOM 2792 O O . ALA A 1 343 ? -0.274 -7.776 25.612 1.00 92.75 343 ALA A O 1
ATOM 2793 N N . ASN A 1 344 ? -2.459 -8.257 25.696 1.00 95.56 344 ASN A N 1
ATOM 2794 C CA . ASN A 1 344 ? -2.916 -6.891 25.925 1.00 95.56 344 ASN A CA 1
ATOM 2795 C C . ASN A 1 344 ? -2.659 -6.451 27.372 1.00 95.56 344 ASN A C 1
ATOM 2797 O O . ASN A 1 344 ? -2.272 -5.302 27.588 1.00 95.56 344 ASN A O 1
ATOM 2801 N N . GLN A 1 345 ? -2.836 -7.360 28.336 1.00 96.62 345 GLN A N 1
ATOM 2802 C CA . GLN A 1 345 ? -2.571 -7.132 29.754 1.00 96.62 345 GLN A CA 1
ATOM 2803 C C . GLN A 1 345 ? -1.087 -6.839 30.000 1.00 96.62 345 GLN A C 1
ATOM 2805 O O . GLN A 1 345 ? -0.781 -5.851 30.648 1.00 96.62 345 GLN A O 1
ATOM 2810 N N . GLN A 1 346 ? -0.165 -7.587 29.385 1.00 95.31 346 GLN A N 1
ATOM 2811 C CA . GLN A 1 346 ? 1.281 -7.326 29.502 1.00 95.31 346 GLN A CA 1
ATOM 2812 C C . GLN A 1 346 ? 1.668 -5.901 29.059 1.00 95.31 346 GLN A C 1
ATOM 2814 O O . GLN A 1 346 ? 2.485 -5.223 29.690 1.00 95.31 346 GLN A O 1
ATOM 2819 N N . ILE A 1 347 ? 1.063 -5.426 27.965 1.00 95.69 347 ILE A N 1
ATOM 2820 C CA . ILE A 1 347 ? 1.277 -4.065 27.453 1.00 95.69 347 ILE A CA 1
ATOM 2821 C C . ILE A 1 347 ? 0.635 -3.029 28.384 1.00 95.69 347 ILE A C 1
ATOM 2823 O O . ILE A 1 347 ? 1.216 -1.965 28.604 1.00 95.69 347 ILE A O 1
ATOM 2827 N N . GLU A 1 348 ? -0.539 -3.337 28.938 1.00 96.62 348 GLU A N 1
ATOM 2828 C CA . GLU A 1 348 ? -1.222 -2.485 29.912 1.00 96.62 348 GLU A CA 1
ATOM 2829 C C . GLU A 1 348 ? -0.410 -2.333 31.202 1.00 96.62 348 GLU A C 1
ATOM 2831 O O . GLU A 1 348 ? -0.235 -1.213 31.668 1.00 96.62 348 GLU A O 1
ATOM 2836 N N . ASP A 1 349 ? 0.125 -3.426 31.744 1.00 95.62 349 ASP A N 1
ATOM 2837 C CA . ASP A 1 349 ? 0.917 -3.424 32.978 1.00 95.62 349 ASP A CA 1
ATOM 2838 C C . ASP A 1 349 ? 2.187 -2.589 32.808 1.00 95.62 349 ASP A C 1
ATOM 2840 O O . ASP A 1 349 ? 2.521 -1.767 33.661 1.00 95.62 349 ASP A O 1
ATOM 2844 N N . THR A 1 350 ? 2.849 -2.723 31.654 1.00 93.88 350 THR A N 1
ATOM 2845 C CA . THR A 1 350 ? 4.014 -1.898 31.311 1.00 93.88 350 THR A CA 1
ATOM 2846 C C . THR A 1 350 ? 3.641 -0.415 31.263 1.00 93.88 350 THR A C 1
ATOM 2848 O O . THR A 1 350 ? 4.352 0.418 31.817 1.00 93.88 350 THR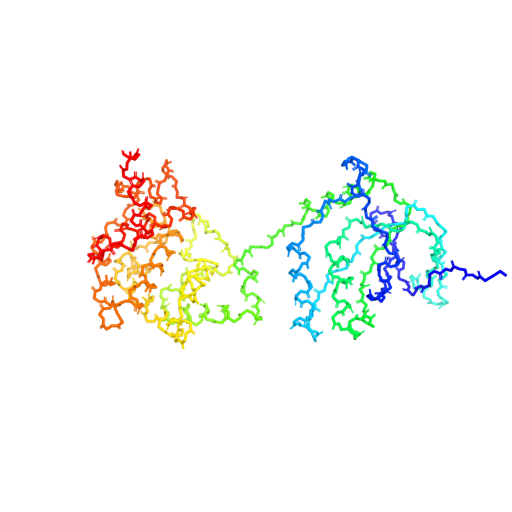 A O 1
ATOM 2851 N N . PHE A 1 351 ? 2.512 -0.071 30.636 1.00 93.12 351 PHE A N 1
ATOM 2852 C CA . PHE A 1 351 ? 2.031 1.309 30.567 1.00 93.12 351 PHE A CA 1
ATOM 2853 C C . PHE A 1 351 ? 1.718 1.879 31.955 1.00 93.12 351 PHE A C 1
ATOM 2855 O O . PHE A 1 351 ? 2.189 2.965 32.276 1.00 93.12 351 PHE A O 1
ATOM 2862 N N . VAL A 1 352 ? 0.989 1.133 32.789 1.00 91.62 352 VAL A N 1
ATOM 2863 C CA . VAL A 1 352 ? 0.624 1.553 34.152 1.00 91.62 352 VAL A CA 1
ATOM 2864 C C . VAL A 1 352 ? 1.848 1.667 35.061 1.00 91.62 352 VAL A C 1
ATOM 2866 O O . VAL A 1 352 ? 1.861 2.509 35.944 1.00 91.62 352 VAL A O 1
ATOM 2869 N N . SER A 1 353 ? 2.895 0.866 34.846 1.00 86.31 353 SER A N 1
ATOM 2870 C CA . SER A 1 353 ? 4.127 0.962 35.643 1.00 86.31 353 SER A CA 1
ATOM 2871 C C . SER A 1 353 ? 4.976 2.210 35.355 1.00 86.31 353 SER A C 1
ATOM 2873 O O . SER A 1 353 ? 5.856 2.539 36.147 1.00 86.31 353 SER A O 1
ATOM 2875 N N . ILE A 1 354 ? 4.744 2.876 34.217 1.00 76.75 354 ILE A N 1
ATOM 2876 C CA . ILE A 1 354 ? 5.520 4.035 33.741 1.00 76.75 354 ILE A CA 1
ATOM 2877 C C . ILE A 1 354 ? 4.705 5.342 33.833 1.00 76.75 354 ILE A C 1
ATOM 2879 O O . ILE A 1 354 ? 5.294 6.425 33.817 1.00 76.75 354 ILE A O 1
ATOM 2883 N N . ALA A 1 355 ? 3.374 5.242 33.885 1.00 62.62 355 ALA A N 1
ATOM 2884 C CA . ALA A 1 355 ? 2.429 6.356 33.981 1.00 62.62 355 ALA A CA 1
ATOM 2885 C C . ALA A 1 355 ? 2.229 6.801 35.434 1.00 62.62 355 ALA A C 1
ATOM 2887 O O . ALA A 1 355 ? 2.102 8.031 35.637 1.00 62.62 355 ALA A O 1
#

Secondary structure (DSSP, 8-state):
----EEEEEEEEEEETTEEEEEEEEETTTHHHHSPPP-TTS-GGG-SSPPP-HHHHHHHHHHHHT-TTT---PPEEEEEEES-EEEEEPTT-SSEEEEEEETT-EEEEEE-HHHHHHHHHHTTT-TGGGGSEEEEEEEES--HHHHHHHHHHHHHH-PPPPHHHHHHT-TT-HHHHHHHHHHHHSHHHHHHEESS-SS--TT-S--EEHHHHHHHHHHHTTSHHHHH-TTHHHHHHHHHHHHSHHHHTTTSTT--HHHHHHHBGGGSHHHHHHHHHHHHHHHHH-TTTHHHHHHGGGGS--BTTSGGGBTTTEETTEE--SHHHHHHHHHHHHHHTT-PPPHHHHHHHHHHHHH-

Solvent-accessible surface area (backbone atoms only — not comparable to full-atom values): 19499 Å² total; per-residue (Å²): 131,84,83,64,52,47,75,38,66,26,40,54,48,72,56,97,91,37,59,33,33,44,33,67,43,40,40,66,48,42,70,79,59,40,58,79,82,68,81,85,55,58,75,91,77,40,46,68,78,86,82,54,66,70,62,21,52,52,49,22,48,49,43,71,78,29,76,95,70,57,85,78,81,66,33,34,31,24,33,60,44,66,58,75,47,77,48,69,42,87,96,52,94,43,41,24,41,36,35,34,34,70,83,33,43,27,40,60,39,44,47,70,54,54,56,56,13,46,58,56,37,36,75,80,37,72,68,55,28,75,37,71,42,46,36,40,37,31,71,76,43,52,62,68,56,26,43,49,50,35,47,53,56,63,71,70,54,76,78,77,42,59,7,40,56,49,69,72,36,80,85,41,68,63,47,55,52,35,49,54,40,30,70,67,21,68,70,44,59,76,21,50,32,55,53,42,65,68,80,58,74,88,34,82,42,59,44,27,42,43,47,52,39,51,27,50,56,59,33,52,71,39,65,79,36,54,76,42,58,67,56,56,34,56,50,50,42,51,46,40,60,22,33,62,71,58,58,39,53,80,44,102,83,45,54,46,38,60,42,54,76,47,26,48,71,51,36,64,38,41,50,40,12,51,30,58,48,47,43,51,30,54,70,77,30,71,90,52,35,66,69,43,43,50,39,49,54,75,56,81,51,46,57,81,41,70,85,40,53,80,26,33,30,51,97,90,37,82,43,72,50,72,68,21,23,49,46,38,23,50,52,51,32,55,70,44,72,41,83,69,56,71,77,55,39,58,54,47,52,55,49,64,76,75,106

pLDDT: mean 90.57, std 8.57, range [41.06, 98.56]

Mean predicted aligned error: 7.56 Å

Radius of gyration: 27.54 Å; Cα contacts (8 Å, |Δi|>4): 538; chains: 1; bounding box: 63×42×81 Å